Protein AF-A0A2D0A591-F1 (afdb_monomer)

Nearest PDB structures (foldseek):
  6zhi-assembly2_A  TM=2.199E-01  e=3.023E+00  Plasmodium falciparum 3D7
  1dkx-assembly1_A  TM=1.923E-01  e=2.853E+00  Escherichia coli
  3dpo-assembly2_A  TM=1.826E-01  e=2.401E+00  Escherichia coli K-12
  4r5g-assembly2_B-2  TM=1.720E-01  e=4.523E+00  Escherichia coli K-12

pLDDT: mean 72.64, std 22.07, range [31.55, 98.31]

Radius of gyration: 21.21 Å; Cα contacts (8 Å, |Δi|>4): 368; chains: 1; bounding box: 54×41×59 Å

Sequence (276 aa):
MKLSILTQEAISGAAKAIDRDGIPKDSVWSQYYVVVDGKEYPFKHLVYEAFKVLGVTDVKFESNDGYRNYMVGTMGYQMEYYLGGYNFFTRDELDYYASIARKPYRKDNPAHQVYPQRLNALIAKVNYWGRQVTSVAYTFRADRHWLTGNTANIKPYFWPRMYKGRDEDIFFNVEVNGDKRTLSYKMDEYRNNVEAVSLEEVRLEANKLLEESGTRLYLFEFKDGMPDRLIREDIKFFFPSNMLTEVLRVIKDTETGHLREKELKEIKFFAYLMSQ

Foldseek 3Di:
DLCPPFAPVLLVQLVVVCLQQAAPLVQLFAQKWWQDPNDTDRPVSSSCSSCVSVVHHPDDDDPDPVVVCCCCVVRPIDMDGDPRRAAADDLSLLQVLLVQAQPAADCPDPSNVSVCRSVSNVQVRQLSVQVVLADPQWDKDGFPDQADPPRNGGHQWGWIWIHHDDSQAKIWTQISGSNVSAGEIEIDHNDDDDDFDDPPVVVVVVVVVCVVLLDDDHYYDYDTDDDPPVCVVCVVSPPDPVVLVSVLVNVCSVPVPPDDPSNVVSSVVSVVVVVD

Structure (mmCIF, N/CA/C/O backbone):
data_AF-A0A2D0A591-F1
#
_entry.id   AF-A0A2D0A591-F1
#
loop_
_atom_site.group_PDB
_atom_site.id
_atom_site.type_symbol
_atom_site.label_atom_id
_atom_site.label_alt_id
_atom_site.label_comp_id
_atom_site.label_asym_id
_atom_site.label_entity_id
_atom_site.label_seq_id
_atom_site.pdbx_PDB_ins_code
_atom_site.Cartn_x
_atom_site.Cartn_y
_atom_site.Cartn_z
_atom_site.occupancy
_atom_site.B_iso_or_equiv
_atom_site.auth_seq_id
_atom_site.auth_comp_id
_atom_site.auth_asym_id
_atom_site.auth_atom_id
_atom_site.pdbx_PDB_model_num
ATOM 1 N N . MET A 1 1 ? -10.868 9.739 27.705 1.00 84.94 1 MET A N 1
ATOM 2 C CA . MET A 1 1 ? -9.975 9.771 26.518 1.00 84.94 1 MET A CA 1
ATOM 3 C C . MET A 1 1 ? -10.828 9.556 25.277 1.00 84.94 1 MET A C 1
ATOM 5 O O . MET A 1 1 ? -11.752 8.772 25.371 1.00 84.94 1 MET A O 1
ATOM 9 N N . LYS A 1 2 ? -10.570 10.212 24.135 1.00 90.50 2 LYS A N 1
ATOM 10 C CA . LYS A 1 2 ? -11.496 10.168 22.976 1.00 90.50 2 LYS A CA 1
ATOM 11 C C . LYS A 1 2 ? -11.763 8.763 22.416 1.00 90.50 2 LYS A C 1
ATOM 13 O O . LYS A 1 2 ? -12.860 8.514 21.943 1.00 90.50 2 LYS A O 1
ATOM 18 N N . LEU A 1 3 ? -10.798 7.847 22.514 1.00 93.25 3 LEU A N 1
ATOM 19 C CA . LEU A 1 3 ? -10.955 6.470 22.032 1.00 93.25 3 LEU A CA 1
ATOM 20 C C . LEU A 1 3 ? -11.783 5.574 22.959 1.00 93.25 3 LEU A C 1
ATOM 22 O O . LEU A 1 3 ? -12.099 4.463 22.563 1.00 93.25 3 LEU A O 1
ATOM 26 N N . SER A 1 4 ? -12.167 6.031 24.158 1.00 93.31 4 SER A N 1
ATOM 27 C CA . SER A 1 4 ? -12.822 5.164 25.149 1.00 93.31 4 SER A CA 1
ATOM 28 C C . SER A 1 4 ? -14.216 4.676 24.760 1.00 93.31 4 SER A C 1
ATOM 30 O O . SER A 1 4 ? -14.767 3.832 25.453 1.00 93.31 4 SER A O 1
ATOM 32 N N . ILE A 1 5 ? -14.805 5.246 23.707 1.00 94.62 5 ILE A N 1
ATOM 33 C CA . ILE A 1 5 ? -16.100 4.813 23.169 1.00 94.62 5 ILE A CA 1
ATOM 34 C C . ILE A 1 5 ? -15.959 3.739 22.084 1.00 94.62 5 ILE A C 1
ATOM 36 O O . ILE A 1 5 ? -16.965 3.190 21.650 1.00 94.62 5 ILE A O 1
ATOM 40 N N . LEU A 1 6 ? -14.737 3.475 21.605 1.00 96.00 6 LEU A N 1
ATOM 41 C CA . LEU A 1 6 ? -14.497 2.451 20.596 1.00 96.00 6 LEU A CA 1
ATOM 42 C C . LEU A 1 6 ? -14.642 1.064 21.217 1.00 96.00 6 LEU A C 1
ATOM 44 O O . LEU A 1 6 ? -14.172 0.819 22.325 1.00 96.00 6 LEU A O 1
ATOM 48 N N . THR A 1 7 ? -15.255 0.153 20.469 1.00 96.56 7 THR A N 1
ATOM 49 C CA . THR A 1 7 ? -15.368 -1.263 20.833 1.00 96.56 7 THR A CA 1
ATOM 50 C C . THR A 1 7 ? -14.562 -2.125 19.866 1.00 96.56 7 THR A C 1
ATOM 52 O O . THR A 1 7 ? -14.161 -1.662 18.791 1.00 96.56 7 THR A O 1
ATOM 55 N N . GLN A 1 8 ? -14.306 -3.384 20.228 1.00 96.50 8 GLN A N 1
ATOM 56 C CA . GLN A 1 8 ? -13.617 -4.319 19.332 1.00 96.50 8 GLN A CA 1
ATOM 57 C C . GLN A 1 8 ? -14.416 -4.547 18.040 1.00 96.50 8 GLN A C 1
ATOM 59 O O . GLN A 1 8 ? -13.841 -4.633 16.955 1.00 96.50 8 GLN A O 1
ATOM 64 N N . GLU A 1 9 ? -15.748 -4.550 18.129 1.00 97.56 9 GLU A N 1
ATOM 65 C CA . GLU A 1 9 ? -16.652 -4.667 16.983 1.00 97.56 9 GLU A CA 1
ATOM 66 C C . GLU A 1 9 ? -16.529 -3.464 16.043 1.00 97.56 9 GLU A C 1
ATOM 68 O O . GLU A 1 9 ? -16.514 -3.643 14.826 1.00 97.56 9 GLU A O 1
ATOM 73 N N . ALA A 1 10 ? -16.386 -2.248 16.583 1.00 97.94 10 ALA A N 1
ATOM 74 C CA . ALA A 1 10 ? -16.181 -1.047 15.776 1.00 97.94 10 ALA A CA 1
ATOM 75 C C . ALA A 1 10 ? -14.848 -1.097 15.011 1.00 97.94 10 ALA A C 1
ATOM 77 O O . ALA A 1 10 ? -14.802 -0.767 13.826 1.00 97.94 10 ALA A O 1
ATOM 78 N N . ILE A 1 11 ? -13.777 -1.561 15.664 1.00 98.31 11 ILE A N 1
ATOM 79 C CA . ILE A 1 11 ? -12.460 -1.742 15.038 1.00 98.31 11 ILE A CA 1
ATOM 80 C C . ILE A 1 11 ? -12.502 -2.832 13.956 1.00 98.31 11 ILE A C 1
ATOM 82 O O . ILE A 1 11 ? -12.009 -2.615 12.851 1.00 98.31 11 ILE A O 1
ATOM 86 N N . SER A 1 12 ? -13.134 -3.978 14.227 1.00 97.94 12 SER A N 1
ATOM 87 C CA . SER A 1 12 ? -13.306 -5.045 13.228 1.00 97.94 12 SER A CA 1
ATOM 88 C C . SER A 1 12 ? -14.166 -4.580 12.043 1.00 97.94 12 SER A C 1
ATOM 90 O O . SER A 1 12 ? -13.846 -4.851 10.884 1.00 97.94 12 SER A O 1
ATOM 92 N N . GLY A 1 13 ? -15.233 -3.817 12.304 1.00 98.19 13 GLY A N 1
ATOM 93 C CA . GLY A 1 13 ? -16.061 -3.199 11.266 1.00 98.19 13 GLY A CA 1
ATOM 94 C C . GLY A 1 13 ? -15.275 -2.220 10.391 1.00 98.19 13 GLY A C 1
ATOM 95 O O . GLY A 1 13 ? -15.416 -2.237 9.168 1.00 98.19 13 GLY A O 1
ATOM 96 N N . ALA A 1 14 ? -14.400 -1.420 11.001 1.00 98.12 14 ALA A N 1
ATOM 97 C CA . ALA A 1 14 ? -13.513 -0.500 10.299 1.00 98.12 14 ALA A CA 1
ATOM 98 C C . ALA A 1 14 ? -12.497 -1.227 9.412 1.00 98.12 14 ALA A C 1
ATOM 100 O O . ALA A 1 14 ? -12.326 -0.856 8.253 1.00 98.12 14 ALA A O 1
ATOM 101 N N . ALA A 1 15 ? -11.873 -2.295 9.919 1.00 97.81 15 ALA A N 1
ATOM 102 C CA . ALA A 1 15 ? -10.956 -3.128 9.142 1.00 97.81 15 ALA A CA 1
ATOM 103 C C . ALA A 1 15 ? -11.640 -3.686 7.880 1.00 97.81 15 ALA A C 1
ATOM 105 O O . ALA A 1 15 ? -11.129 -3.524 6.773 1.00 97.81 15 ALA A O 1
ATOM 106 N N . LYS A 1 16 ? -12.865 -4.216 8.017 1.00 97.19 16 LYS A N 1
ATOM 107 C CA . LYS A 1 16 ? -13.673 -4.701 6.881 1.00 97.19 16 LYS A CA 1
ATOM 108 C C . LYS A 1 16 ? -14.021 -3.598 5.878 1.00 97.19 16 LYS A C 1
ATOM 11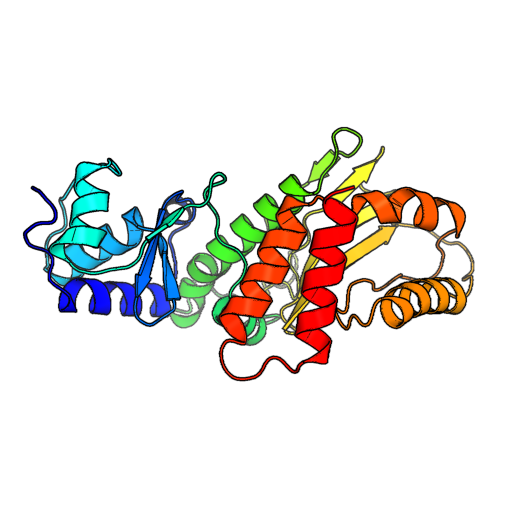0 O O . LYS A 1 16 ? -14.042 -3.852 4.674 1.00 97.19 16 LYS A O 1
ATOM 115 N N . ALA A 1 17 ? -14.311 -2.386 6.352 1.00 96.00 17 ALA A N 1
ATOM 116 C CA . ALA A 1 17 ? -14.565 -1.243 5.478 1.00 96.00 17 ALA A CA 1
ATOM 117 C C . ALA A 1 17 ? -13.307 -0.860 4.681 1.00 96.00 17 ALA A C 1
ATOM 119 O O . ALA A 1 17 ? -13.389 -0.700 3.467 1.00 96.00 17 ALA A O 1
ATOM 120 N N . ILE A 1 18 ? -12.139 -0.816 5.331 1.00 95.69 18 ILE A N 1
ATOM 121 C CA . ILE A 1 18 ? -10.852 -0.542 4.674 1.00 95.69 18 ILE A CA 1
ATOM 122 C C . ILE A 1 18 ? -10.501 -1.639 3.665 1.00 95.69 18 ILE A C 1
ATOM 124 O O . ILE A 1 18 ? -10.031 -1.342 2.569 1.00 95.69 18 ILE A O 1
ATOM 128 N N . ASP A 1 19 ? -10.756 -2.905 3.985 1.00 93.00 19 ASP A N 1
ATOM 129 C CA . ASP A 1 19 ? -10.531 -4.002 3.045 1.00 93.00 19 ASP A CA 1
ATOM 130 C C . ASP A 1 19 ? -11.388 -3.867 1.791 1.00 93.00 19 ASP A C 1
ATOM 132 O O . ASP A 1 19 ? -10.902 -4.114 0.686 1.00 93.00 19 ASP A O 1
ATOM 136 N N . ARG A 1 20 ? -12.646 -3.453 1.948 1.00 92.00 20 ARG A N 1
ATOM 137 C CA . ARG A 1 20 ? -13.568 -3.237 0.834 1.00 92.00 20 ARG A CA 1
ATOM 138 C C . ARG A 1 20 ? -13.179 -2.015 0.006 1.00 92.00 20 ARG A C 1
ATOM 140 O O . ARG A 1 20 ? -13.078 -2.132 -1.213 1.00 92.00 20 ARG A O 1
ATOM 147 N N . ASP A 1 21 ? -12.968 -0.876 0.659 1.00 92.62 21 ASP A N 1
ATOM 148 C CA . ASP A 1 21 ? -12.903 0.439 0.013 1.00 92.62 21 ASP A CA 1
ATOM 149 C C . ASP A 1 21 ? -11.459 0.872 -0.305 1.00 92.62 21 ASP A C 1
ATOM 151 O O . ASP A 1 21 ? -11.195 1.600 -1.259 1.00 92.62 21 ASP A O 1
ATOM 155 N N . GLY A 1 22 ? -10.480 0.352 0.429 1.00 92.00 22 GLY A N 1
ATOM 156 C CA . GLY A 1 22 ? -9.096 0.802 0.382 1.00 92.00 22 GLY A CA 1
ATOM 157 C C . GLY A 1 22 ? -8.835 2.007 1.277 1.00 92.00 22 GLY A C 1
ATOM 158 O O . GLY A 1 22 ? -9.665 2.415 2.083 1.00 92.00 22 GLY A O 1
ATOM 159 N N . ILE A 1 23 ? -7.636 2.574 1.136 1.00 93.06 23 ILE A N 1
ATOM 160 C CA . ILE A 1 23 ? -7.169 3.673 1.981 1.00 93.06 23 ILE A CA 1
ATOM 161 C C . ILE A 1 23 ? -7.112 4.957 1.135 1.00 93.06 23 ILE A C 1
ATOM 163 O O . ILE A 1 23 ? -6.445 4.989 0.093 1.00 93.06 23 ILE A O 1
ATOM 167 N N . PRO A 1 24 ? -7.781 6.045 1.551 1.00 91.12 24 PRO A N 1
ATOM 168 C CA . PRO A 1 24 ? -7.670 7.346 0.904 1.00 91.12 24 PRO A CA 1
ATOM 169 C C . PRO A 1 24 ? -6.219 7.833 0.838 1.00 91.12 24 PRO A C 1
ATOM 171 O O . PRO A 1 24 ? -5.434 7.612 1.756 1.00 91.12 24 PRO A O 1
ATOM 174 N N . LYS A 1 25 ? -5.853 8.534 -0.243 1.00 89.44 25 LYS A N 1
ATOM 175 C CA . LYS A 1 25 ? -4.465 8.956 -0.527 1.00 89.44 25 LYS A CA 1
ATOM 176 C C . LYS A 1 25 ? -3.796 9.714 0.630 1.00 89.44 25 LYS A C 1
ATOM 178 O O . LYS A 1 25 ? -2.600 9.564 0.849 1.00 89.44 25 LYS A O 1
ATOM 183 N N . ASP A 1 26 ? -4.555 10.542 1.332 1.00 89.88 26 ASP A N 1
ATOM 184 C CA . ASP A 1 26 ? -4.134 11.355 2.478 1.00 89.88 26 ASP A CA 1
ATOM 185 C C . ASP A 1 26 ? -3.998 10.557 3.787 1.00 89.88 26 ASP A C 1
ATOM 187 O O . ASP A 1 26 ? -3.397 11.040 4.742 1.00 89.88 26 ASP A O 1
ATOM 191 N N . SER A 1 27 ? -4.508 9.327 3.812 1.00 91.69 27 SER A N 1
ATOM 192 C CA . SER A 1 27 ? -4.493 8.414 4.961 1.00 91.69 27 SER A CA 1
ATOM 193 C C . SER A 1 27 ? -3.512 7.245 4.804 1.00 91.69 27 SER A C 1
ATOM 195 O O . SER A 1 27 ? -3.381 6.426 5.710 1.00 91.69 27 SER A O 1
ATOM 197 N N . VAL A 1 28 ? -2.822 7.157 3.661 1.00 90.81 28 VAL A N 1
ATOM 198 C CA . VAL A 1 28 ? -1.891 6.064 3.342 1.00 90.81 28 VAL A CA 1
ATOM 199 C C . VAL A 1 28 ? -0.623 6.099 4.207 1.00 90.81 28 VAL A C 1
ATOM 201 O O . VAL A 1 28 ? -0.091 5.048 4.547 1.00 90.81 28 VAL A O 1
ATOM 204 N N . TRP A 1 29 ? -0.124 7.284 4.568 1.00 94.25 29 TRP A N 1
ATOM 205 C CA . TRP A 1 29 ? 1.067 7.406 5.414 1.00 94.25 29 TRP A CA 1
ATOM 206 C C . TRP A 1 29 ? 0.705 7.278 6.899 1.00 94.25 29 TRP A C 1
ATOM 208 O O . TRP A 1 29 ? -0.134 8.028 7.404 1.00 94.25 29 TRP A O 1
ATOM 218 N N . SER A 1 30 ? 1.376 6.380 7.623 1.00 93.88 30 SER A N 1
ATOM 219 C CA . SER A 1 30 ? 1.246 6.253 9.079 1.00 93.88 30 SER A CA 1
ATOM 220 C C . SER A 1 30 ? 2.477 5.599 9.683 1.00 93.88 30 SER A C 1
ATOM 222 O O . SER A 1 30 ? 2.897 4.552 9.224 1.00 93.88 30 SER A O 1
ATOM 224 N N . GLN A 1 31 ? 3.036 6.150 10.759 1.00 93.50 31 GLN A N 1
ATOM 225 C CA . GLN A 1 31 ? 4.138 5.489 11.479 1.00 93.50 31 GLN A CA 1
ATOM 226 C C . GLN A 1 31 ? 3.689 4.322 12.349 1.00 93.50 31 GLN A C 1
ATOM 228 O O . GLN A 1 31 ? 4.515 3.516 12.751 1.00 93.50 31 GLN A O 1
ATOM 233 N N . TYR A 1 32 ? 2.397 4.242 12.649 1.00 95.56 32 TYR A N 1
ATOM 234 C CA . TYR A 1 32 ? 1.849 3.231 13.537 1.00 95.56 32 TYR A CA 1
ATOM 235 C C . TYR A 1 32 ? 0.741 2.469 12.828 1.00 95.56 32 TYR A C 1
ATOM 237 O O . TYR A 1 32 ? -0.159 3.082 12.240 1.00 95.56 32 TYR A O 1
ATOM 245 N N . TYR A 1 33 ? 0.799 1.148 12.907 1.00 94.31 33 TYR A N 1
ATOM 246 C CA . TYR A 1 33 ? -0.202 0.250 12.351 1.00 94.31 33 TYR A CA 1
ATOM 247 C C . TYR A 1 33 ? -0.778 -0.599 13.470 1.00 94.31 33 TYR A C 1
ATOM 249 O O . TYR A 1 33 ? -0.062 -0.978 14.388 1.00 94.31 33 TYR A O 1
ATOM 257 N N . VAL A 1 34 ? -2.078 -0.856 13.417 1.00 97.31 34 VAL A N 1
ATOM 258 C CA . VAL A 1 34 ? -2.763 -1.759 14.344 1.00 97.31 34 VAL A CA 1
ATOM 259 C C . VAL A 1 34 ? -2.960 -3.087 13.630 1.00 97.31 34 VAL A C 1
ATOM 261 O O . VAL A 1 34 ? -3.406 -3.093 12.480 1.00 97.31 34 VAL A O 1
ATOM 264 N N . VAL A 1 35 ? -2.641 -4.190 14.304 1.00 93.31 35 VAL A N 1
ATOM 265 C CA . VAL A 1 35 ? -2.870 -5.539 13.779 1.00 93.31 35 VAL A CA 1
ATOM 266 C C . VAL A 1 35 ? -4.279 -5.986 14.161 1.00 93.31 35 VAL A C 1
ATOM 268 O O . VAL A 1 35 ? -4.600 -6.102 15.344 1.00 93.31 35 VAL A O 1
ATOM 271 N N . VAL A 1 36 ? -5.123 -6.236 13.162 1.00 95.94 36 VAL A N 1
ATOM 272 C CA . VAL A 1 36 ? -6.482 -6.771 13.317 1.00 95.94 36 VAL A CA 1
ATOM 273 C C . VAL A 1 36 ? -6.578 -8.026 12.460 1.00 95.94 36 VAL A C 1
ATOM 275 O O . VAL A 1 36 ? -6.316 -7.968 11.261 1.00 95.94 36 VAL A O 1
ATOM 278 N N . ASP A 1 37 ? -6.899 -9.164 13.079 1.00 90.94 37 ASP A N 1
ATOM 279 C CA . ASP A 1 37 ? -6.997 -10.473 12.414 1.00 90.94 37 ASP A CA 1
ATOM 280 C C . ASP A 1 37 ? -5.750 -10.832 11.575 1.00 90.94 37 ASP A C 1
ATOM 282 O O . ASP A 1 37 ? -5.841 -11.364 10.471 1.00 90.94 37 ASP A O 1
ATOM 286 N N . GLY A 1 38 ? -4.561 -10.502 12.094 1.00 84.50 38 GLY A N 1
ATOM 287 C CA . GLY A 1 38 ? -3.275 -10.764 11.434 1.00 84.50 38 GLY A CA 1
ATOM 288 C C . GLY A 1 38 ? -2.906 -9.783 10.315 1.00 84.50 38 GLY A C 1
ATOM 289 O O . GLY A 1 38 ? -1.872 -9.963 9.676 1.00 84.50 38 GLY A O 1
ATOM 290 N N . LYS A 1 39 ? -3.709 -8.738 10.080 1.00 87.44 39 LYS A N 1
ATOM 291 C CA . LYS A 1 39 ? -3.463 -7.720 9.052 1.00 87.44 39 LYS A CA 1
ATOM 292 C C . LYS A 1 39 ? -3.226 -6.340 9.651 1.00 87.44 39 LYS A C 1
ATOM 294 O O . LYS A 1 39 ? -3.846 -5.957 10.638 1.00 87.44 39 LYS A O 1
ATOM 299 N N . GLU A 1 40 ? -2.328 -5.582 9.034 1.00 89.44 40 GLU A N 1
ATOM 300 C CA . GLU A 1 40 ? -1.910 -4.261 9.500 1.00 89.44 40 GLU A CA 1
ATOM 301 C C . GLU A 1 40 ? -2.716 -3.129 8.855 1.00 89.44 40 GLU A C 1
ATOM 303 O O . GLU A 1 40 ? -2.799 -3.026 7.629 1.00 89.44 40 GLU A O 1
ATOM 308 N N . TYR A 1 41 ? -3.225 -2.214 9.683 1.00 95.12 41 TYR A N 1
ATOM 309 C CA . TYR A 1 41 ? -4.000 -1.053 9.239 1.00 95.12 41 TYR A CA 1
ATOM 310 C C . TYR A 1 41 ? -3.419 0.252 9.793 1.00 95.12 41 TYR A C 1
ATOM 312 O O . TYR A 1 41 ? -3.081 0.298 10.979 1.00 95.12 41 TYR A O 1
ATOM 320 N N . PRO A 1 42 ? -3.343 1.343 9.001 1.00 95.50 42 PRO A N 1
ATOM 321 C CA . PRO A 1 42 ? -2.859 2.630 9.492 1.00 95.50 42 PRO A CA 1
ATOM 322 C C . PRO A 1 42 ? -3.676 3.099 10.700 1.00 95.50 42 PRO A C 1
ATOM 324 O O . PRO A 1 42 ? -4.880 3.329 10.583 1.00 95.50 42 PRO A O 1
ATOM 327 N N . PHE A 1 43 ? -3.025 3.282 11.853 1.00 96.56 43 PHE A N 1
ATOM 328 C CA . PHE A 1 43 ? -3.691 3.542 13.133 1.00 96.56 43 PHE A CA 1
ATOM 329 C C . PHE A 1 43 ? -4.713 4.681 13.058 1.00 96.56 43 PHE A C 1
ATOM 331 O O . PHE A 1 43 ? -5.867 4.513 13.450 1.00 96.56 43 PHE A O 1
ATOM 338 N N . LYS A 1 44 ? -4.307 5.840 12.518 1.00 95.62 44 LYS A N 1
ATOM 339 C CA . LYS A 1 44 ? -5.205 6.996 12.414 1.00 95.62 44 LYS A CA 1
ATOM 340 C C . LYS A 1 44 ? -6.438 6.684 11.577 1.00 95.62 44 LYS A C 1
ATOM 342 O O . LYS A 1 44 ? -7.549 6.976 12.004 1.00 95.62 44 LYS A O 1
ATOM 347 N N . HIS A 1 45 ? -6.229 6.101 10.402 1.00 96.00 45 HIS A N 1
ATOM 348 C CA . HIS A 1 45 ? -7.306 5.814 9.468 1.00 96.00 45 HIS A CA 1
ATOM 349 C C . HIS A 1 45 ? -8.278 4.773 10.031 1.00 96.00 45 HIS A C 1
ATOM 351 O O . HIS A 1 45 ? -9.479 5.020 10.037 1.00 96.00 45 HIS A O 1
ATOM 357 N N . LEU A 1 46 ? -7.759 3.682 10.606 1.00 97.44 46 LEU A N 1
ATOM 358 C CA . LEU A 1 46 ? -8.563 2.645 11.255 1.00 97.44 46 LEU A CA 1
ATOM 359 C C . LEU A 1 46 ? -9.473 3.227 12.340 1.00 97.44 46 LEU A C 1
ATOM 361 O O . LEU A 1 46 ? -10.661 2.925 12.384 1.00 97.44 46 LEU A O 1
ATOM 365 N N . VAL A 1 47 ? -8.932 4.096 13.192 1.00 96.88 47 VAL A N 1
ATOM 366 C CA . VAL A 1 47 ? -9.709 4.746 14.251 1.00 96.88 47 VAL A CA 1
ATOM 367 C C . VAL A 1 47 ? -10.792 5.667 13.684 1.00 96.88 47 VAL A C 1
ATOM 369 O O . VAL A 1 47 ? -11.914 5.654 14.185 1.00 96.88 47 VAL A O 1
ATOM 372 N N . TYR A 1 48 ? -10.491 6.458 12.647 1.00 96.06 48 TYR A N 1
ATOM 373 C CA . TYR A 1 48 ? -11.500 7.303 11.998 1.00 96.06 48 TYR A CA 1
ATOM 374 C C . TYR A 1 48 ? -12.637 6.472 11.399 1.00 96.06 48 TYR A C 1
ATOM 376 O O . TYR A 1 48 ? -13.803 6.814 11.587 1.00 96.06 48 TYR A O 1
ATOM 384 N N . GLU A 1 49 ? -12.318 5.369 10.723 1.00 96.81 49 GLU A N 1
ATOM 385 C CA . GLU A 1 49 ? -13.329 4.448 10.199 1.00 96.81 49 GLU A CA 1
ATOM 386 C C . GLU A 1 49 ? -14.129 3.781 11.330 1.00 96.81 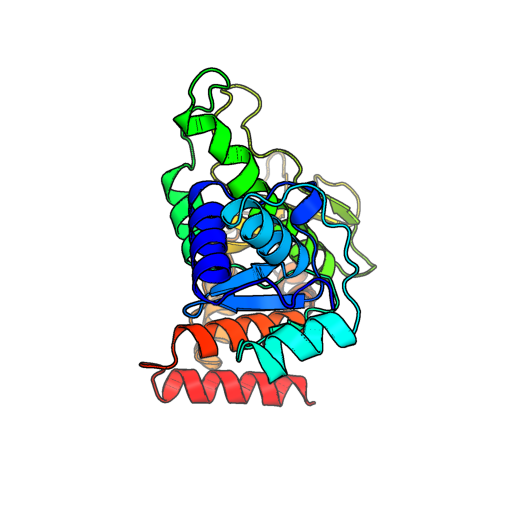49 GLU A C 1
ATOM 388 O O . GLU A 1 49 ? -15.347 3.660 11.230 1.00 96.81 49 GLU A O 1
ATOM 393 N N . ALA A 1 50 ? -13.500 3.451 12.462 1.00 97.69 50 ALA A N 1
ATOM 394 C CA . ALA A 1 50 ? -14.199 2.882 13.617 1.00 97.69 50 ALA A CA 1
ATOM 395 C C . ALA A 1 50 ? -15.187 3.869 14.254 1.00 97.69 50 ALA A C 1
ATOM 397 O O . ALA A 1 50 ? -16.293 3.483 14.630 1.00 97.69 50 ALA A O 1
ATOM 398 N N . PHE A 1 51 ? -14.846 5.159 14.319 1.00 97.12 51 PHE A N 1
ATOM 399 C CA . PHE A 1 51 ? -15.804 6.184 14.736 1.00 97.12 51 PHE A CA 1
ATOM 400 C C . PHE A 1 51 ? -16.992 6.289 13.775 1.00 97.12 51 PHE A C 1
ATOM 402 O O . PHE A 1 51 ? -18.131 6.372 14.236 1.00 97.12 51 PHE A O 1
ATOM 409 N N . LYS A 1 52 ? -16.760 6.201 12.457 1.00 95.75 52 LYS A N 1
ATOM 410 C CA . LYS A 1 52 ? -17.847 6.184 11.465 1.00 95.75 52 LYS A CA 1
ATOM 411 C C . LYS A 1 52 ? -18.767 4.977 11.633 1.00 95.75 52 LYS A C 1
ATOM 413 O O . LYS A 1 52 ? -19.976 5.138 11.500 1.00 95.75 52 LYS A O 1
ATOM 418 N N . VAL A 1 53 ? -18.227 3.802 11.969 1.00 96.38 53 VAL A N 1
ATOM 419 C CA . VAL A 1 53 ? -19.031 2.602 12.281 1.00 96.38 53 VAL A CA 1
ATOM 420 C C . VAL A 1 53 ? -19.983 2.859 13.456 1.00 96.38 53 VAL A C 1
ATOM 422 O O . VAL A 1 53 ? -21.118 2.395 13.434 1.00 96.38 53 VAL A O 1
ATOM 425 N N . LEU A 1 54 ? -19.560 3.654 14.442 1.00 96.19 54 LEU A N 1
ATOM 426 C CA . LEU A 1 54 ? -20.393 4.076 15.574 1.00 96.19 54 LEU A CA 1
ATOM 427 C C . LEU A 1 54 ? -21.302 5.283 15.268 1.00 96.19 54 LEU A C 1
ATOM 429 O O . LEU A 1 54 ? -21.980 5.778 16.165 1.00 96.19 54 LEU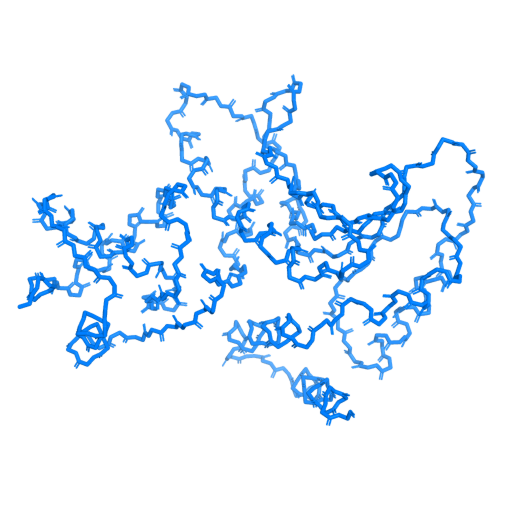 A O 1
ATOM 433 N N . GLY A 1 55 ? -21.309 5.790 14.031 1.00 95.19 55 GLY A N 1
ATOM 434 C CA . GLY A 1 55 ? -22.073 6.980 13.644 1.00 95.19 55 GLY A CA 1
ATOM 435 C C . GLY A 1 55 ? -21.490 8.300 14.159 1.00 95.19 55 GLY A C 1
ATOM 436 O O . GLY A 1 55 ? -22.185 9.313 14.174 1.00 95.19 55 GLY A O 1
ATOM 437 N N . VAL A 1 56 ? -20.223 8.314 14.580 1.00 93.25 56 VAL A N 1
ATOM 438 C CA . VAL A 1 56 ? -19.542 9.501 15.106 1.00 93.25 56 VAL A CA 1
ATOM 439 C C . VAL A 1 56 ? -18.603 10.068 14.038 1.00 93.25 56 VAL A C 1
ATOM 441 O O . VAL A 1 56 ? -17.628 9.428 13.655 1.00 93.25 56 VAL A O 1
ATOM 444 N N . THR A 1 57 ? -18.867 11.280 13.546 1.00 85.38 57 THR A N 1
ATOM 445 C CA . THR A 1 57 ? -18.128 11.855 12.401 1.00 85.38 57 THR A CA 1
ATOM 446 C C . THR A 1 57 ? -17.143 12.967 12.767 1.00 85.38 57 THR A C 1
ATOM 448 O O . THR A 1 57 ? -16.173 13.174 12.045 1.00 85.38 57 THR A O 1
ATOM 451 N N . ASP A 1 58 ? -17.323 13.634 13.911 1.00 83.88 58 ASP A N 1
ATOM 452 C CA . ASP A 1 58 ? -16.567 14.845 14.280 1.00 83.88 58 ASP A CA 1
ATOM 453 C C . ASP A 1 58 ? -15.534 14.613 15.393 1.00 83.88 58 ASP A C 1
ATOM 455 O O . ASP A 1 58 ? -15.363 15.419 16.313 1.00 83.88 58 ASP A O 1
ATOM 459 N N . VAL A 1 59 ? -14.798 13.502 15.325 1.00 85.25 59 VAL A N 1
ATOM 460 C CA . VAL A 1 59 ? -13.754 13.203 16.316 1.00 85.25 59 VAL A CA 1
ATOM 461 C C . VAL A 1 59 ? -12.392 13.618 15.798 1.00 85.25 59 VAL A C 1
ATOM 463 O O . VAL A 1 59 ? -11.768 12.917 15.018 1.00 85.25 59 VAL A O 1
ATOM 466 N N . LYS A 1 60 ? -11.864 14.731 16.305 1.00 85.38 60 LYS A N 1
ATOM 467 C CA . LYS A 1 60 ? -10.452 15.086 16.101 1.00 85.38 60 LYS A CA 1
ATOM 468 C C . LYS A 1 60 ? -9.599 14.427 17.175 1.00 85.38 60 LYS A C 1
ATOM 470 O O . LYS A 1 60 ? -9.775 14.743 18.353 1.00 85.38 60 LYS A O 1
ATOM 475 N N . PHE A 1 61 ? -8.654 13.571 16.803 1.00 89.62 61 PHE A N 1
ATOM 476 C CA . PHE A 1 61 ? -7.665 13.031 17.738 1.00 89.62 61 PHE A CA 1
ATOM 477 C C . PHE A 1 61 ? -6.254 13.048 17.139 1.00 89.62 61 PHE A C 1
ATOM 479 O O . PHE A 1 61 ? -6.063 13.175 15.929 1.00 89.62 61 PHE A O 1
ATOM 486 N N . GLU A 1 62 ? -5.257 12.948 18.012 1.00 87.00 62 GLU A N 1
ATOM 487 C CA . GLU A 1 62 ? -3.843 12.950 17.648 1.00 87.00 62 GLU A CA 1
ATOM 488 C C . GLU A 1 62 ? -3.258 11.547 17.800 1.00 87.00 62 GLU A C 1
ATOM 490 O O . GLU A 1 62 ? -3.713 10.767 18.624 1.00 87.00 62 GLU A O 1
ATOM 495 N N . SER A 1 63 ? -2.210 11.216 17.049 1.00 87.94 63 SER A N 1
ATOM 496 C CA . SER A 1 63 ? -1.474 9.967 17.287 1.00 87.94 63 SER A CA 1
ATOM 497 C C . SER A 1 63 ? -0.373 10.219 18.315 1.00 87.94 63 SER A C 1
ATOM 499 O O . SER A 1 63 ? 0.793 10.364 17.948 1.00 87.94 63 SER A O 1
ATOM 501 N N . ASN A 1 64 ? -0.745 10.299 19.593 1.00 93.19 64 ASN A N 1
ATOM 502 C CA . ASN A 1 64 ? 0.185 10.412 20.722 1.00 93.19 64 ASN A CA 1
ATOM 503 C C . ASN A 1 64 ? 0.249 9.105 21.535 1.00 93.19 64 ASN A C 1
ATOM 505 O O . ASN A 1 64 ? -0.535 8.184 21.294 1.00 93.19 64 ASN A O 1
ATOM 509 N N . ASP A 1 65 ? 1.192 9.023 22.478 1.00 94.50 65 ASP A N 1
ATOM 510 C CA . ASP A 1 65 ? 1.418 7.813 23.282 1.00 94.50 65 ASP A CA 1
ATOM 511 C C . ASP A 1 65 ? 0.173 7.379 24.050 1.00 94.50 65 ASP A C 1
ATOM 513 O O . ASP A 1 65 ? -0.133 6.194 24.084 1.00 94.50 65 ASP A O 1
ATOM 517 N N . GLY A 1 66 ? -0.601 8.320 24.598 1.00 95.00 66 GLY A N 1
ATOM 518 C CA . GLY A 1 66 ? -1.818 7.998 25.345 1.00 95.00 66 GLY A CA 1
ATOM 519 C C . GLY A 1 66 ? -2.829 7.213 24.507 1.00 95.00 66 GLY A C 1
ATOM 520 O O . GLY A 1 66 ? -3.358 6.199 24.955 1.00 95.00 66 GLY A O 1
ATOM 521 N N . TYR A 1 67 ? -3.049 7.636 23.262 1.00 95.62 67 TYR A N 1
ATOM 522 C CA . TYR A 1 67 ? -3.967 6.950 22.355 1.00 95.62 67 TYR A CA 1
ATOM 523 C C . TYR A 1 67 ? -3.441 5.596 21.868 1.00 95.62 67 TYR A C 1
ATOM 525 O O . TYR A 1 67 ? -4.222 4.656 21.737 1.00 95.62 67 TYR A O 1
ATOM 533 N N . ARG A 1 68 ? -2.130 5.468 21.640 1.00 95.50 68 ARG A N 1
ATOM 534 C CA . ARG A 1 68 ? -1.512 4.180 21.280 1.00 95.50 68 ARG A CA 1
ATOM 535 C C . ARG A 1 68 ? -1.553 3.189 22.440 1.00 95.50 68 ARG A C 1
ATOM 537 O O . ARG A 1 68 ? -1.966 2.049 22.263 1.00 95.50 68 ARG A O 1
ATOM 544 N N . ASN A 1 69 ? -1.219 3.650 23.642 1.00 95.44 69 ASN A N 1
ATOM 545 C CA . ASN A 1 69 ? -1.259 2.841 24.857 1.00 95.44 69 ASN A CA 1
ATOM 546 C C . ASN A 1 69 ? -2.677 2.362 25.170 1.00 95.44 69 ASN A C 1
ATOM 548 O O . ASN A 1 69 ? -2.839 1.272 25.704 1.00 95.44 69 ASN A O 1
ATOM 552 N N . TYR A 1 70 ? -3.705 3.130 24.803 1.00 95.62 70 TYR A N 1
ATOM 553 C CA . T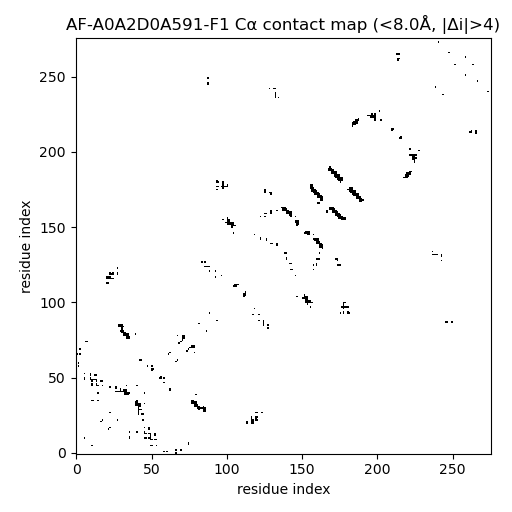YR A 1 70 ? -5.086 2.665 24.901 1.00 95.62 70 TYR A CA 1
ATOM 554 C C . TYR A 1 70 ? -5.377 1.480 23.975 1.00 95.62 70 TYR A C 1
ATOM 556 O O . TYR A 1 70 ? -5.952 0.487 24.417 1.00 95.62 70 TYR A O 1
ATOM 564 N N . MET A 1 71 ? -4.953 1.556 22.708 1.00 96.44 71 MET A N 1
ATOM 565 C CA . MET A 1 71 ? -5.137 0.456 21.753 1.00 96.44 71 MET A CA 1
ATOM 566 C C . MET A 1 71 ? -4.438 -0.822 22.218 1.00 96.44 71 MET A C 1
ATOM 568 O O . MET A 1 71 ? -5.013 -1.903 22.124 1.00 96.44 71 MET A O 1
ATOM 572 N N . VAL A 1 72 ? -3.224 -0.695 22.755 1.00 96.38 72 VAL A N 1
ATOM 573 C CA . VAL A 1 72 ? -2.449 -1.851 23.217 1.00 96.38 72 VAL A CA 1
ATOM 574 C C . VAL A 1 72 ? -2.948 -2.354 24.569 1.00 96.38 72 VAL A C 1
ATOM 576 O O . VAL A 1 72 ? -3.352 -3.504 24.700 1.00 96.38 72 VAL A O 1
ATOM 579 N N . GLY A 1 73 ? -2.948 -1.494 25.585 1.00 95.38 73 GLY A N 1
ATOM 580 C CA . GLY A 1 73 ? -3.185 -1.892 26.971 1.00 95.38 73 GLY A CA 1
ATOM 581 C C . GLY A 1 73 ? -4.653 -2.080 27.342 1.00 95.38 73 GLY A C 1
ATOM 582 O O . GLY A 1 73 ? -4.950 -2.900 28.204 1.00 95.38 73 GLY A O 1
ATOM 583 N N . THR A 1 74 ? -5.577 -1.331 26.731 1.00 95.19 74 THR A N 1
ATOM 584 C CA . THR A 1 74 ? -7.012 -1.440 27.052 1.00 95.19 74 THR A CA 1
ATOM 585 C C . THR A 1 74 ? -7.770 -2.266 26.027 1.00 95.19 74 THR A C 1
ATOM 587 O O . THR A 1 74 ? -8.568 -3.116 26.407 1.00 95.19 74 THR A O 1
ATOM 590 N N . MET A 1 75 ? -7.530 -2.031 24.737 1.00 96.19 75 MET A N 1
ATOM 591 C CA . MET A 1 75 ? -8.245 -2.744 23.674 1.00 96.19 75 MET A CA 1
ATOM 592 C C . MET A 1 75 ? -7.610 -4.102 23.335 1.00 96.19 75 MET A C 1
ATOM 594 O O . MET A 1 75 ? -8.275 -4.938 22.725 1.00 96.19 75 MET A O 1
ATOM 598 N N . GLY A 1 76 ? -6.357 -4.333 23.750 1.00 96.69 76 GLY A N 1
ATOM 599 C CA . GLY A 1 76 ? -5.651 -5.604 23.574 1.00 96.69 76 GLY A CA 1
ATOM 600 C C . GLY A 1 76 ? -5.083 -5.834 22.172 1.00 96.69 76 GLY A C 1
ATOM 601 O O . GLY A 1 76 ? -4.746 -6.968 21.840 1.00 96.69 76 GLY A O 1
ATOM 602 N N . TYR A 1 77 ? -4.985 -4.798 21.335 1.00 97.31 77 TYR A N 1
ATOM 603 C CA . TYR A 1 77 ? -4.434 -4.930 19.986 1.00 97.31 77 TYR A CA 1
ATOM 604 C C . TYR A 1 77 ? -2.908 -4.847 19.974 1.00 97.31 77 TYR A C 1
ATOM 606 O O . TYR A 1 77 ? -2.294 -4.127 20.759 1.00 97.31 77 TYR A O 1
ATOM 614 N N . GLN A 1 78 ? -2.289 -5.525 19.012 1.00 95.25 78 GLN A N 1
ATOM 615 C CA . GLN A 1 78 ? -0.877 -5.319 18.700 1.00 95.25 78 GLN A CA 1
ATOM 616 C C . GLN A 1 78 ? -0.703 -4.076 17.822 1.00 95.25 78 GLN A C 1
ATOM 618 O O . GLN A 1 78 ? -1.584 -3.725 17.028 1.00 95.25 78 GLN A O 1
ATOM 623 N N . MET A 1 79 ? 0.440 -3.407 17.972 1.00 94.19 79 MET A N 1
ATOM 624 C CA . MET A 1 79 ? 0.798 -2.253 17.158 1.00 94.19 79 MET A CA 1
ATOM 625 C C . MET A 1 79 ? 2.232 -2.346 16.661 1.00 94.19 79 MET A C 1
ATOM 627 O O . MET A 1 79 ? 3.147 -2.563 17.450 1.00 94.19 79 MET A O 1
ATOM 631 N N . GLU A 1 80 ? 2.407 -2.076 15.372 1.00 87.56 80 GLU A N 1
ATOM 632 C CA . GLU A 1 80 ? 3.699 -2.072 14.695 1.00 87.56 80 GLU A CA 1
ATOM 633 C C . GLU A 1 80 ? 4.136 -0.644 14.371 1.00 87.56 80 GLU A C 1
ATOM 635 O O . GLU A 1 80 ? 3.315 0.218 14.025 1.00 87.56 80 GLU A O 1
ATOM 640 N N . TYR A 1 81 ? 5.440 -0.388 14.495 1.00 87.88 81 TYR A N 1
ATOM 641 C CA . TYR A 1 81 ? 6.043 0.915 14.230 1.00 87.88 81 TYR A CA 1
ATOM 642 C C . TYR A 1 81 ? 6.949 0.875 13.003 1.00 87.88 81 TYR A C 1
ATOM 644 O O . TYR A 1 81 ? 7.892 0.093 12.932 1.00 87.88 81 TYR A O 1
ATOM 652 N N . TYR A 1 82 ? 6.717 1.810 12.085 1.00 83.44 82 TYR A N 1
ATOM 653 C CA . TYR A 1 82 ? 7.502 1.974 10.869 1.00 83.44 82 TYR A CA 1
ATOM 654 C C . TYR A 1 82 ? 8.038 3.398 10.792 1.00 83.44 82 TYR A C 1
ATOM 656 O O . TYR A 1 82 ? 7.281 4.346 10.567 1.00 83.44 82 TYR A O 1
ATOM 664 N N . LEU A 1 83 ? 9.359 3.554 10.921 1.00 82.19 83 LEU A N 1
ATOM 665 C CA . LEU A 1 83 ? 10.025 4.862 10.946 1.00 82.19 83 LEU A CA 1
ATOM 666 C C . LEU A 1 83 ? 9.629 5.751 9.755 1.00 82.19 83 LEU A C 1
ATOM 668 O O . LEU A 1 83 ? 9.299 6.924 9.938 1.00 82.19 83 LEU A O 1
ATOM 672 N N . GLY A 1 84 ? 9.605 5.183 8.544 1.00 81.75 84 GLY A N 1
ATOM 673 C CA . GLY A 1 84 ? 9.238 5.904 7.320 1.00 81.75 84 GLY A CA 1
ATOM 674 C C . GLY A 1 84 ? 7.741 6.014 7.038 1.00 81.75 84 GLY A C 1
ATOM 675 O O . GLY A 1 84 ? 7.356 6.677 6.075 1.00 81.75 84 GLY A O 1
ATOM 676 N N . GLY A 1 85 ? 6.902 5.406 7.875 1.00 87.69 85 GLY A N 1
ATOM 677 C CA . GLY A 1 85 ? 5.449 5.493 7.784 1.00 87.69 85 GLY A CA 1
ATOM 678 C C . GLY A 1 85 ? 4.775 4.537 6.797 1.00 87.69 85 GLY A C 1
ATOM 679 O O . GLY A 1 85 ? 3.603 4.727 6.469 1.00 87.69 85 GLY A O 1
ATOM 680 N N . TYR A 1 86 ? 5.496 3.522 6.322 1.00 85.00 86 TYR A N 1
ATOM 681 C CA . TYR A 1 86 ? 4.984 2.508 5.405 1.00 85.00 86 TYR A CA 1
ATOM 682 C C . TYR A 1 86 ? 5.399 1.126 5.885 1.00 85.00 86 TYR A C 1
ATOM 684 O O . TYR A 1 86 ? 6.590 0.881 6.079 1.00 85.00 86 TYR A O 1
ATOM 692 N N . ASN A 1 87 ? 4.428 0.228 6.029 1.00 79.19 87 ASN A N 1
ATOM 693 C CA . ASN A 1 87 ? 4.719 -1.192 6.135 1.00 79.19 87 ASN A CA 1
ATOM 694 C C . ASN A 1 87 ? 5.157 -1.766 4.778 1.00 79.19 87 ASN A C 1
ATOM 696 O O . ASN A 1 87 ? 5.081 -1.107 3.728 1.00 79.19 87 ASN A O 1
ATOM 700 N N . PHE A 1 88 ? 5.647 -3.004 4.793 1.00 77.75 88 PHE A N 1
ATOM 701 C CA . PHE A 1 88 ? 5.991 -3.700 3.560 1.00 77.75 88 PHE A CA 1
ATOM 702 C C . PHE A 1 88 ? 4.729 -4.105 2.778 1.00 77.75 88 PHE A C 1
ATOM 704 O O . PHE A 1 88 ? 3.591 -3.905 3.212 1.00 77.75 88 PHE A O 1
ATOM 711 N N . PHE A 1 89 ? 4.921 -4.616 1.567 1.00 75.62 89 PHE A N 1
ATOM 712 C CA . PHE A 1 89 ? 3.828 -5.124 0.746 1.00 75.62 89 PHE A CA 1
ATOM 713 C C . PHE A 1 89 ? 3.197 -6.364 1.380 1.00 75.62 89 PHE A C 1
ATOM 715 O O . PHE A 1 89 ? 3.898 -7.233 1.893 1.00 75.62 89 PHE A O 1
ATOM 722 N N . THR A 1 90 ? 1.877 -6.464 1.289 1.00 73.25 90 THR A N 1
ATOM 723 C CA . THR A 1 90 ? 1.114 -7.636 1.725 1.00 73.25 90 THR A CA 1
ATOM 724 C C . THR A 1 90 ? 0.673 -8.470 0.527 1.00 73.25 90 THR A C 1
ATOM 726 O O . THR A 1 90 ? 0.521 -7.967 -0.589 1.00 73.25 90 THR A O 1
ATOM 729 N N . ARG A 1 91 ? 0.411 -9.758 0.763 1.00 71.31 91 ARG A N 1
ATOM 730 C CA . ARG A 1 91 ? -0.110 -10.659 -0.269 1.00 71.31 91 ARG A CA 1
ATOM 731 C C . ARG A 1 91 ? -1.452 -10.182 -0.831 1.00 71.31 91 ARG A C 1
ATOM 733 O O . ARG A 1 91 ? -1.615 -10.170 -2.045 1.00 71.31 91 ARG A O 1
ATOM 740 N N . ASP A 1 92 ? -2.356 -9.714 0.026 1.00 75.31 92 ASP A N 1
ATOM 741 C CA . ASP A 1 92 ? -3.665 -9.187 -0.381 1.00 75.31 92 ASP A CA 1
ATOM 742 C C . ASP A 1 92 ? -3.551 -8.008 -1.352 1.00 75.31 92 ASP A C 1
ATOM 744 O O . ASP A 1 92 ? -4.319 -7.911 -2.308 1.00 75.31 92 ASP A O 1
ATOM 748 N N . GLU A 1 93 ? -2.596 -7.103 -1.119 1.00 77.44 93 GLU A N 1
ATOM 749 C CA . GLU A 1 93 ? -2.356 -5.962 -2.007 1.00 77.44 93 GLU A CA 1
ATOM 750 C C . GLU A 1 93 ? -1.889 -6.426 -3.390 1.00 77.44 93 GLU A C 1
ATOM 752 O O . GLU A 1 93 ? -2.356 -5.904 -4.406 1.00 77.44 93 GLU A O 1
ATOM 757 N N . LEU A 1 94 ? -1.002 -7.426 -3.437 1.00 78.00 94 LEU A N 1
ATOM 758 C CA . LEU A 1 94 ? -0.499 -8.003 -4.684 1.00 78.00 94 LEU A CA 1
ATOM 759 C C . LEU A 1 94 ? -1.584 -8.790 -5.426 1.00 78.00 94 LEU A C 1
ATOM 761 O O . LEU A 1 94 ? -1.764 -8.593 -6.627 1.00 78.00 94 LEU A O 1
ATOM 765 N N . ASP A 1 95 ? -2.337 -9.635 -4.721 1.00 77.12 95 ASP A N 1
ATOM 766 C CA . ASP A 1 95 ? -3.435 -10.419 -5.291 1.00 77.12 95 ASP A CA 1
ATOM 767 C C . ASP A 1 95 ? -4.553 -9.503 -5.811 1.00 77.12 95 ASP A C 1
ATOM 769 O O . ASP A 1 95 ? -5.074 -9.709 -6.913 1.00 77.12 95 ASP A O 1
ATOM 773 N N . TYR A 1 96 ? -4.881 -8.435 -5.077 1.00 87.06 96 TYR A N 1
ATOM 774 C CA . TYR A 1 96 ? -5.824 -7.432 -5.554 1.00 87.06 96 TYR A CA 1
ATOM 775 C C . TYR A 1 96 ? -5.306 -6.723 -6.805 1.00 87.06 96 TYR A C 1
ATOM 777 O O . TYR A 1 96 ? -6.039 -6.631 -7.793 1.00 87.06 96 TYR A O 1
ATOM 785 N N . TYR A 1 97 ? -4.058 -6.249 -6.796 1.00 87.94 97 TYR A N 1
ATOM 786 C CA . TYR A 1 97 ? -3.484 -5.570 -7.952 1.00 87.94 97 TYR A CA 1
ATOM 787 C C . TYR A 1 97 ? -3.487 -6.467 -9.193 1.00 87.94 97 TYR A C 1
ATOM 789 O O . TYR A 1 97 ? -3.945 -6.048 -10.257 1.00 87.94 97 TYR A O 1
ATOM 797 N N . ALA A 1 98 ? -3.087 -7.726 -9.033 1.00 82.81 98 ALA A N 1
ATOM 798 C CA . ALA A 1 98 ? -3.137 -8.737 -10.079 1.00 82.81 98 ALA A CA 1
ATOM 799 C C . ALA A 1 98 ? -4.545 -8.952 -10.634 1.00 82.81 98 ALA A C 1
ATOM 801 O O . ALA A 1 98 ? -4.733 -9.084 -11.842 1.00 82.81 98 ALA A O 1
ATOM 802 N N . SER A 1 99 ? -5.558 -8.922 -9.766 1.00 91.06 99 SER A N 1
ATOM 803 C CA . SER A 1 99 ? -6.951 -9.081 -10.180 1.00 91.06 99 SER A CA 1
ATOM 804 C C . SER A 1 99 ? -7.473 -7.930 -11.050 1.00 91.06 99 SER A C 1
ATOM 806 O O . SER A 1 99 ? -8.480 -8.113 -11.743 1.00 91.06 99 SER A O 1
ATOM 808 N N . ILE A 1 100 ? -6.830 -6.755 -11.027 1.00 93.56 100 ILE A N 1
ATOM 809 C CA . ILE A 1 100 ? -7.261 -5.565 -11.779 1.00 93.56 100 ILE A CA 1
ATOM 810 C C . ILE A 1 100 ? -6.261 -5.082 -12.833 1.00 93.56 100 ILE A C 1
ATOM 812 O O . ILE A 1 100 ? -6.601 -4.202 -13.625 1.00 93.56 100 ILE A O 1
ATOM 816 N N . ALA A 1 101 ? -5.056 -5.648 -12.883 1.00 91.75 101 ALA A N 1
ATOM 817 C CA . ALA A 1 101 ? -4.054 -5.330 -13.893 1.00 91.75 101 ALA A CA 1
ATOM 818 C C . ALA A 1 101 ? -4.639 -5.456 -15.312 1.00 91.75 101 ALA A C 1
ATOM 820 O O . ALA A 1 101 ? -5.437 -6.348 -15.601 1.00 91.75 101 ALA A O 1
ATOM 821 N N . ARG A 1 102 ? -4.281 -4.516 -16.199 1.00 92.12 102 ARG A N 1
ATOM 822 C CA . ARG A 1 102 ? -4.754 -4.405 -17.596 1.00 92.12 102 ARG A CA 1
ATOM 823 C C . ARG A 1 102 ? -6.253 -4.178 -17.792 1.00 92.12 102 ARG A C 1
ATOM 825 O O . ARG A 1 102 ? -6.664 -3.932 -18.927 1.00 92.12 102 ARG A O 1
ATOM 832 N N . LYS A 1 103 ? -7.071 -4.206 -16.737 1.00 94.00 103 LYS A N 1
ATOM 833 C CA . LYS A 1 103 ? -8.501 -3.913 -16.857 1.00 94.00 103 LYS A CA 1
ATOM 834 C C . LYS A 1 103 ? -8.723 -2.439 -17.205 1.00 94.00 103 LYS A C 1
ATOM 836 O O . LYS A 1 103 ? -7.935 -1.583 -16.791 1.00 94.00 103 LYS A O 1
ATOM 841 N N . PRO A 1 104 ? -9.782 -2.111 -17.960 1.00 93.44 104 PRO A N 1
ATOM 842 C CA . PRO A 1 104 ? -10.139 -0.725 -18.217 1.00 93.44 104 PRO A CA 1
ATOM 843 C C . PRO A 1 104 ? -10.602 -0.047 -16.926 1.00 93.44 104 PRO A C 1
ATOM 845 O O . PRO A 1 104 ? -11.395 -0.609 -16.176 1.00 93.44 104 PRO A O 1
ATOM 848 N N . TYR A 1 105 ? -10.167 1.189 -16.694 1.00 93.81 105 TYR A N 1
ATOM 849 C CA . TYR A 1 105 ? -10.745 2.049 -15.667 1.00 93.81 105 TYR A CA 1
ATOM 850 C C . TYR A 1 105 ? -11.793 2.973 -16.291 1.00 93.81 105 TYR A C 1
ATOM 852 O O . TYR A 1 105 ? -11.600 3.534 -17.374 1.00 93.81 105 TYR A O 1
ATOM 860 N N . ARG A 1 106 ? -12.926 3.123 -15.605 1.00 93.06 106 ARG A N 1
ATOM 861 C CA . ARG A 1 106 ? -14.083 3.915 -16.046 1.00 93.06 106 ARG A CA 1
ATOM 862 C C . ARG A 1 106 ? -14.665 4.618 -14.825 1.00 93.06 106 ARG A C 1
ATOM 864 O O . ARG A 1 106 ? -15.091 3.944 -13.897 1.00 93.06 106 ARG A O 1
ATOM 871 N N . LYS A 1 107 ? -14.603 5.954 -14.789 1.00 90.25 107 LYS A N 1
ATOM 872 C CA . LYS A 1 107 ? -14.957 6.769 -13.606 1.00 90.25 107 LYS A CA 1
ATOM 873 C C . LYS A 1 107 ? -16.442 6.643 -13.226 1.00 90.25 107 LYS A C 1
ATOM 875 O O . LYS A 1 107 ? -16.802 6.771 -12.060 1.00 90.25 107 LYS A O 1
ATOM 880 N N . ASP A 1 108 ? -17.280 6.402 -14.222 1.00 92.25 108 ASP A N 1
ATOM 881 C CA . ASP A 1 108 ? -18.722 6.187 -14.142 1.00 92.25 108 ASP A CA 1
ATOM 882 C C . ASP A 1 108 ? -19.110 4.775 -13.679 1.00 92.25 108 ASP A C 1
ATOM 884 O O . ASP A 1 108 ? -20.246 4.578 -13.264 1.00 92.25 108 ASP A O 1
ATOM 888 N N . ASN A 1 109 ? -18.185 3.808 -13.681 1.00 92.88 109 ASN A N 1
ATOM 889 C CA . ASN A 1 109 ? -18.438 2.477 -13.135 1.00 92.88 109 ASN A CA 1
ATOM 890 C C . ASN A 1 109 ? -18.160 2.458 -11.616 1.00 92.88 109 ASN A C 1
ATOM 892 O O . ASN A 1 109 ? -16.993 2.579 -11.225 1.00 92.88 109 ASN A O 1
ATOM 896 N N . PRO A 1 110 ? -19.171 2.232 -10.752 1.00 90.00 110 PRO A N 1
ATOM 897 C CA . PRO A 1 110 ? -18.986 2.201 -9.299 1.00 90.00 110 PRO A CA 1
ATOM 898 C C . PRO A 1 110 ? -17.941 1.180 -8.834 1.00 90.00 110 PRO A C 1
ATOM 900 O O . PRO A 1 110 ? -17.150 1.471 -7.941 1.00 90.00 110 PRO A O 1
ATOM 903 N N . ALA A 1 111 ? -17.858 0.017 -9.488 1.00 89.25 111 ALA A N 1
ATOM 904 C CA . ALA A 1 111 ? -16.881 -1.015 -9.145 1.00 89.25 111 ALA A CA 1
ATOM 905 C C . ALA A 1 111 ? -15.433 -0.584 -9.429 1.00 89.25 111 ALA A C 1
ATOM 907 O O . ALA A 1 111 ? -14.502 -1.133 -8.850 1.00 89.25 111 ALA A O 1
ATOM 908 N N . HIS A 1 112 ? -15.225 0.393 -10.317 1.00 92.94 112 HIS A N 1
ATOM 909 C CA . HIS A 1 112 ? -13.898 0.917 -10.637 1.00 92.94 112 HIS A CA 1
ATOM 910 C C . HIS A 1 112 ? -13.486 2.056 -9.700 1.00 92.94 112 HIS A C 1
ATOM 912 O O . HIS A 1 112 ? -12.293 2.298 -9.534 1.00 92.94 112 HIS A O 1
ATOM 918 N N . GLN A 1 113 ? -14.435 2.745 -9.057 1.00 89.69 113 GLN A N 1
ATOM 919 C CA . GLN A 1 113 ? -14.155 3.903 -8.194 1.00 89.69 113 GLN A CA 1
ATOM 920 C C . GLN A 1 113 ? -13.293 3.555 -6.973 1.00 89.69 113 GLN A C 1
ATOM 922 O O . GLN A 1 113 ? -12.606 4.425 -6.442 1.00 89.69 113 GLN A O 1
ATOM 927 N N . VAL A 1 114 ? -13.274 2.281 -6.580 1.00 90.69 114 VAL A N 1
ATOM 928 C CA . VAL A 1 114 ? -12.439 1.750 -5.496 1.00 90.69 114 VAL A CA 1
ATOM 929 C C . VAL A 1 114 ? -10.978 1.523 -5.914 1.00 90.69 114 VAL A C 1
ATOM 931 O O . VAL A 1 114 ? -10.073 1.494 -5.078 1.00 90.69 114 VAL A O 1
ATOM 934 N N . TYR A 1 115 ? -10.704 1.396 -7.220 1.00 92.56 115 TYR A N 1
ATOM 935 C CA . TYR A 1 115 ? -9.367 1.069 -7.728 1.00 92.56 115 TYR A CA 1
ATOM 936 C C . TYR A 1 115 ? -8.303 2.073 -7.277 1.00 92.56 115 TYR A C 1
ATOM 938 O O . TYR A 1 115 ? -7.282 1.630 -6.751 1.00 92.56 115 TYR A O 1
ATOM 946 N N . PRO A 1 116 ? -8.510 3.401 -7.396 1.00 90.12 116 PRO A N 1
ATOM 947 C CA . PRO A 1 116 ? -7.510 4.370 -6.972 1.00 90.12 116 PRO A CA 1
ATOM 948 C C . PRO A 1 116 ? -7.181 4.259 -5.482 1.00 90.12 116 PRO A C 1
ATOM 950 O O . PRO A 1 116 ? -6.012 4.323 -5.126 1.00 90.12 116 PRO A O 1
ATOM 953 N N . GLN A 1 117 ? -8.177 4.068 -4.610 1.00 89.50 117 GLN A N 1
ATOM 954 C CA . GLN A 1 117 ? -7.963 3.989 -3.158 1.00 89.50 117 GLN A CA 1
ATOM 955 C C . GLN A 1 117 ? -7.115 2.768 -2.785 1.00 89.50 117 GLN A C 1
ATOM 957 O O . GLN A 1 117 ? -6.151 2.889 -2.031 1.00 89.50 117 GLN A O 1
ATOM 962 N N . ARG A 1 118 ? -7.384 1.611 -3.396 1.00 90.44 118 ARG A N 1
ATOM 963 C CA . ARG A 1 118 ? -6.593 0.393 -3.162 1.00 90.44 118 ARG A CA 1
ATOM 964 C C . ARG A 1 118 ? -5.209 0.433 -3.830 1.00 90.44 118 ARG A C 1
ATOM 966 O O . ARG A 1 118 ? -4.260 -0.124 -3.291 1.00 90.44 118 ARG A O 1
ATOM 973 N N . LEU A 1 119 ? -5.053 1.142 -4.952 1.00 91.94 119 LEU A N 1
ATOM 974 C CA . LEU A 1 119 ? -3.755 1.309 -5.624 1.00 91.94 119 LEU A CA 1
ATOM 975 C C . LEU A 1 119 ? -2.867 2.389 -4.987 1.00 91.94 119 LEU A C 1
ATOM 977 O O . LEU A 1 119 ? -1.647 2.278 -5.053 1.00 91.94 119 LEU A O 1
ATOM 981 N N . ASN A 1 120 ? -3.435 3.424 -4.362 1.00 89.69 120 ASN A N 1
ATOM 982 C CA . ASN A 1 120 ? -2.659 4.519 -3.767 1.00 89.69 120 ASN A CA 1
ATOM 983 C C . ASN A 1 120 ? -1.684 4.023 -2.692 1.00 89.69 120 ASN A C 1
ATOM 985 O O . ASN A 1 120 ? -0.541 4.480 -2.667 1.00 89.69 120 ASN A O 1
ATOM 989 N N . ALA A 1 121 ? -2.116 3.085 -1.843 1.00 87.31 121 ALA A N 1
ATOM 990 C CA . ALA A 1 121 ? -1.258 2.465 -0.835 1.00 87.31 121 ALA A CA 1
ATOM 991 C C . ALA A 1 121 ? -0.059 1.763 -1.486 1.00 87.31 121 ALA A C 1
ATOM 993 O O . ALA A 1 121 ? 1.091 2.029 -1.134 1.00 87.31 121 ALA A O 1
ATOM 994 N N . LEU A 1 122 ? -0.323 0.958 -2.517 1.00 88.31 122 LEU A N 1
ATOM 995 C CA . LEU A 1 122 ? 0.698 0.223 -3.254 1.00 88.31 122 LEU A CA 1
ATOM 996 C C . LEU A 1 122 ? 1.703 1.154 -3.955 1.00 88.31 122 LEU A C 1
ATOM 998 O O . LEU A 1 122 ? 2.914 0.956 -3.861 1.00 88.31 122 LEU A O 1
ATOM 1002 N N . ILE A 1 123 ? 1.211 2.216 -4.601 1.00 91.50 123 ILE A N 1
ATOM 1003 C CA . ILE A 1 123 ? 2.033 3.238 -5.268 1.00 91.50 123 ILE A CA 1
ATOM 1004 C C . ILE A 1 123 ? 2.892 4.004 -4.258 1.00 91.50 123 ILE A C 1
ATOM 1006 O O . ILE A 1 123 ? 4.051 4.322 -4.527 1.00 91.50 123 ILE A O 1
ATOM 1010 N N . ALA A 1 124 ? 2.344 4.344 -3.094 1.00 91.06 124 ALA A N 1
ATOM 1011 C CA . ALA A 1 124 ? 3.108 5.044 -2.071 1.00 91.06 124 ALA A CA 1
ATOM 1012 C C . ALA A 1 124 ? 4.217 4.146 -1.505 1.00 91.06 124 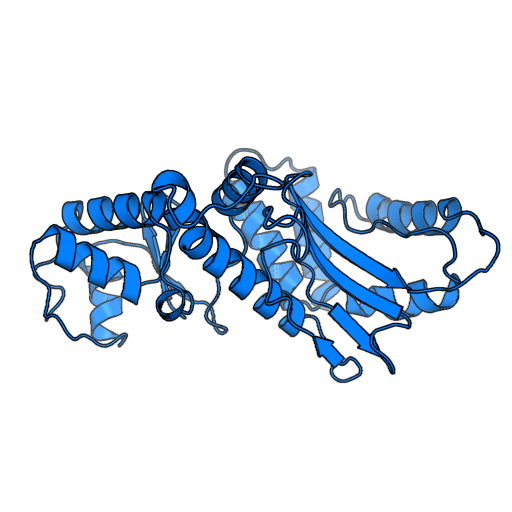ALA A C 1
ATOM 1014 O O . ALA A 1 124 ? 5.362 4.591 -1.426 1.00 91.06 124 ALA A O 1
ATOM 1015 N N . LYS A 1 125 ? 3.907 2.871 -1.225 1.00 86.06 125 LYS A N 1
ATOM 1016 C CA . LYS A 1 125 ? 4.877 1.861 -0.780 1.00 86.06 125 LYS A CA 1
ATOM 1017 C C . LYS A 1 125 ? 6.001 1.665 -1.788 1.00 86.06 125 LYS A C 1
ATOM 1019 O O . LYS A 1 125 ? 7.159 1.812 -1.418 1.00 86.06 125 LYS A O 1
ATOM 1024 N N . VAL A 1 126 ? 5.695 1.403 -3.062 1.00 86.12 126 VAL A N 1
ATOM 1025 C CA . VAL A 1 126 ? 6.741 1.175 -4.077 1.00 86.12 126 VAL A CA 1
ATOM 1026 C C . VAL A 1 126 ? 7.641 2.393 -4.253 1.00 86.12 126 VAL A C 1
ATOM 1028 O O . VAL A 1 126 ? 8.856 2.256 -4.370 1.00 86.12 126 VAL A O 1
ATOM 1031 N N . ASN A 1 127 ? 7.081 3.601 -4.174 1.00 91.00 127 ASN A N 1
ATOM 1032 C CA . ASN A 1 127 ? 7.880 4.817 -4.245 1.00 91.00 127 ASN A CA 1
ATOM 1033 C C . ASN A 1 127 ? 8.725 5.050 -2.987 1.00 91.00 127 ASN A C 1
ATOM 1035 O O . ASN A 1 127 ? 9.855 5.525 -3.091 1.00 91.00 127 ASN A O 1
ATOM 1039 N N . TYR A 1 128 ? 8.188 4.743 -1.806 1.00 87.31 128 TYR A N 1
ATOM 1040 C CA . TYR A 1 128 ? 8.923 4.837 -0.550 1.00 87.31 128 TYR A CA 1
ATOM 1041 C C . TYR A 1 128 ? 10.089 3.846 -0.529 1.00 87.31 128 TYR A C 1
ATOM 1043 O O . TYR A 1 128 ? 11.235 4.263 -0.368 1.00 87.31 128 TYR A O 1
ATOM 1051 N N . TRP A 1 129 ? 9.808 2.564 -0.766 1.00 76.81 129 TRP A N 1
ATOM 1052 C CA . TRP A 1 129 ? 10.800 1.493 -0.762 1.00 76.81 129 TRP A CA 1
ATOM 1053 C C . TRP A 1 129 ? 11.833 1.669 -1.875 1.00 76.81 129 TRP A C 1
ATOM 1055 O O . TRP A 1 129 ? 13.025 1.541 -1.612 1.00 76.81 129 TRP A O 1
ATOM 1065 N N . GLY A 1 130 ? 11.410 2.081 -3.075 1.00 81.44 130 GLY A N 1
ATOM 1066 C CA . GLY A 1 130 ? 12.323 2.445 -4.160 1.00 81.44 130 GLY A CA 1
ATOM 1067 C C . GLY A 1 130 ? 13.258 3.598 -3.792 1.00 81.44 130 GLY A C 1
ATOM 1068 O O . GLY A 1 130 ? 14.441 3.562 -4.115 1.00 81.44 130 GLY A O 1
ATOM 1069 N N . ARG A 1 131 ? 12.769 4.595 -3.045 1.00 83.88 131 ARG A N 1
ATOM 1070 C CA . ARG A 1 131 ? 13.615 5.681 -2.540 1.00 83.88 131 ARG A CA 1
ATOM 1071 C C . ARG A 1 131 ? 14.595 5.206 -1.467 1.00 83.88 131 ARG A C 1
ATOM 1073 O O . ARG A 1 131 ? 15.714 5.700 -1.452 1.00 83.88 131 ARG A O 1
ATOM 1080 N N . GLN A 1 132 ? 14.202 4.279 -0.588 1.00 76.88 132 GLN A N 1
ATOM 1081 C CA . GLN A 1 132 ? 15.089 3.769 0.472 1.00 76.88 132 GLN A CA 1
ATOM 1082 C C . GLN A 1 132 ? 16.315 3.037 -0.082 1.00 76.88 132 GLN A C 1
ATOM 1084 O O . GLN A 1 132 ? 17.370 3.073 0.543 1.00 76.88 132 GLN A O 1
ATOM 1089 N N . VAL A 1 133 ? 16.190 2.406 -1.251 1.00 69.19 133 VAL A N 1
ATOM 1090 C CA . VAL A 1 133 ? 17.318 1.737 -1.920 1.00 69.19 133 VAL A CA 1
ATOM 1091 C C . VAL A 1 133 ? 18.102 2.649 -2.856 1.00 69.19 133 VAL A C 1
ATOM 1093 O O . VAL A 1 133 ? 19.140 2.249 -3.370 1.00 69.19 133 VAL A O 1
ATOM 1096 N N . THR A 1 134 ? 17.645 3.883 -3.086 1.00 74.12 134 THR A N 1
ATOM 1097 C CA . THR A 1 134 ? 18.382 4.815 -3.942 1.00 74.12 134 THR A CA 1
ATOM 1098 C C . THR A 1 134 ? 19.577 5.374 -3.174 1.00 74.12 134 THR A C 1
ATOM 1100 O O . THR A 1 134 ? 19.405 6.118 -2.208 1.00 74.12 134 THR A O 1
ATOM 1103 N N . SER A 1 135 ? 20.797 5.066 -3.614 1.00 71.25 135 SER A N 1
ATOM 1104 C CA . SER A 1 135 ? 21.992 5.707 -3.054 1.00 71.25 135 SER A CA 1
ATOM 1105 C C . SER A 1 135 ? 22.116 7.166 -3.502 1.00 71.25 135 SER A C 1
ATOM 1107 O O . SER A 1 135 ? 21.534 7.589 -4.499 1.00 71.25 135 SER A O 1
ATOM 1109 N N . VAL A 1 136 ? 22.943 7.938 -2.791 1.00 71.12 136 VAL A N 1
ATOM 1110 C CA . VAL A 1 136 ? 23.197 9.365 -3.071 1.00 71.12 136 VAL A CA 1
ATOM 1111 C C . VAL A 1 136 ? 23.726 9.609 -4.494 1.00 71.12 136 VAL A C 1
ATOM 1113 O O . VAL A 1 136 ? 23.566 10.699 -5.035 1.00 71.12 136 VAL A O 1
ATOM 1116 N N . ALA A 1 137 ? 24.334 8.599 -5.123 1.00 73.19 137 ALA A N 1
ATOM 1117 C CA . ALA A 1 137 ? 24.867 8.695 -6.480 1.00 73.19 137 ALA A CA 1
ATOM 1118 C C . ALA A 1 137 ? 23.797 8.580 -7.584 1.00 73.19 137 ALA A C 1
ATOM 1120 O O . ALA A 1 137 ? 24.109 8.824 -8.752 1.00 73.19 137 ALA A O 1
ATOM 1121 N N . TYR A 1 138 ? 22.563 8.204 -7.235 1.00 76.88 138 TYR A N 1
ATOM 1122 C CA . TYR A 1 138 ? 21.471 7.962 -8.173 1.00 76.88 138 TYR A CA 1
ATOM 1123 C C . TYR A 1 138 ? 20.322 8.953 -7.967 1.00 76.88 138 TYR A C 1
ATOM 1125 O O . TYR A 1 138 ? 19.994 9.365 -6.856 1.00 76.88 138 TYR A O 1
ATOM 1133 N N . THR A 1 139 ? 19.669 9.320 -9.067 1.00 86.38 139 THR A N 1
ATOM 1134 C CA . THR A 1 139 ? 18.449 10.129 -9.053 1.00 86.38 139 THR A CA 1
ATOM 1135 C C . THR A 1 139 ? 17.232 9.217 -9.007 1.00 86.38 139 THR A C 1
ATOM 1137 O O . THR A 1 139 ? 17.104 8.306 -9.822 1.00 86.38 139 THR A O 1
ATOM 1140 N N . PHE A 1 140 ? 16.312 9.483 -8.077 1.00 88.12 140 PHE A N 1
ATOM 1141 C CA . PHE A 1 140 ? 15.056 8.747 -7.942 1.00 88.12 140 PHE A CA 1
ATOM 1142 C C . PHE A 1 140 ? 13.895 9.458 -8.648 1.00 88.12 140 PHE A C 1
ATOM 1144 O O . PHE A 1 140 ? 13.559 10.602 -8.323 1.00 88.12 140 PHE A O 1
ATOM 1151 N N . ARG A 1 141 ? 13.193 8.745 -9.530 1.00 90.50 141 ARG A N 1
ATOM 1152 C CA . ARG A 1 141 ? 11.949 9.182 -10.170 1.00 90.50 141 ARG A CA 1
ATOM 1153 C C . ARG A 1 141 ? 10.802 8.261 -9.772 1.00 90.50 141 ARG A C 1
ATOM 1155 O O . ARG A 1 141 ? 10.723 7.117 -10.201 1.00 90.50 141 ARG A O 1
ATOM 1162 N N . ALA A 1 142 ? 9.877 8.809 -8.989 1.00 91.19 142 ALA A N 1
ATOM 1163 C CA . ALA A 1 142 ? 8.663 8.118 -8.569 1.00 91.19 142 ALA A CA 1
ATOM 1164 C C . ALA A 1 142 ? 7.752 7.760 -9.758 1.00 91.19 142 ALA A C 1
ATOM 1166 O O . ALA A 1 142 ? 7.591 8.576 -10.672 1.00 91.19 142 ALA A O 1
ATOM 1167 N N . ASP A 1 143 ? 7.066 6.616 -9.689 1.00 88.44 143 ASP A N 1
ATOM 1168 C CA . ASP A 1 143 ? 5.921 6.342 -10.561 1.00 88.44 143 ASP A CA 1
ATOM 1169 C C . ASP A 1 143 ? 4.656 6.930 -9.937 1.00 88.44 143 ASP A C 1
ATOM 1171 O O . ASP A 1 143 ? 4.275 6.606 -8.812 1.00 88.44 143 ASP A O 1
ATOM 1175 N N . ARG A 1 144 ? 4.017 7.847 -10.660 1.00 84.50 144 ARG A N 1
ATOM 1176 C CA . ARG A 1 144 ? 2.817 8.565 -10.202 1.00 84.50 144 ARG A CA 1
ATOM 1177 C C . ARG A 1 144 ? 1.566 8.169 -10.974 1.00 84.50 144 ARG A C 1
ATOM 1179 O O . ARG A 1 144 ? 0.477 8.636 -10.645 1.00 84.50 144 ARG A O 1
ATOM 1186 N N . HIS A 1 145 ? 1.712 7.347 -12.008 1.00 87.44 145 HIS A N 1
ATOM 1187 C CA . HIS A 1 145 ? 0.625 7.009 -12.912 1.00 87.44 145 HIS A CA 1
ATOM 1188 C C . HIS A 1 145 ? 0.306 5.529 -12.776 1.00 87.44 145 HIS A C 1
ATOM 1190 O O . HIS A 1 145 ? 1.179 4.690 -12.944 1.00 87.44 145 HIS A O 1
ATOM 1196 N N . TRP A 1 146 ? -0.953 5.204 -12.518 1.00 90.12 146 TRP A N 1
ATOM 1197 C CA . TRP A 1 146 ? -1.450 3.825 -12.458 1.00 90.12 146 TRP A CA 1
ATOM 1198 C C . TRP A 1 146 ? -2.296 3.446 -13.670 1.00 90.12 146 TRP A C 1
ATOM 1200 O O . TRP A 1 146 ? -2.689 2.293 -13.816 1.00 90.12 146 TRP A O 1
ATOM 1210 N N . LEU A 1 147 ? -2.530 4.410 -14.562 1.00 91.19 147 LEU A N 1
ATOM 1211 C CA . LEU A 1 147 ? -3.160 4.206 -15.855 1.00 91.19 147 LEU A CA 1
ATOM 1212 C C . LEU A 1 147 ? -2.123 4.240 -16.972 1.00 91.19 147 LEU A C 1
ATOM 1214 O O . LEU A 1 147 ? -1.134 4.976 -16.926 1.00 91.19 147 LEU A O 1
ATOM 1218 N N . THR A 1 148 ? -2.390 3.448 -17.997 1.00 85.69 148 THR A N 1
ATOM 1219 C CA . THR A 1 148 ? -1.756 3.546 -19.309 1.00 85.69 148 THR A CA 1
ATOM 1220 C C . THR A 1 148 ? -2.318 4.767 -20.041 1.00 85.69 148 THR A C 1
ATOM 1222 O O . THR A 1 148 ? -3.534 4.956 -20.098 1.00 85.69 148 THR A O 1
ATOM 1225 N N . GLY A 1 149 ? -1.437 5.618 -20.578 1.00 76.12 149 GLY A N 1
ATOM 1226 C CA . GLY A 1 149 ? -1.828 6.924 -21.128 1.00 76.12 149 GLY A CA 1
ATOM 1227 C C . GLY A 1 149 ? -2.836 6.850 -22.279 1.00 76.12 149 GLY A C 1
ATOM 1228 O O . GLY A 1 149 ? -3.729 7.685 -22.353 1.00 76.12 149 GLY A O 1
ATOM 1229 N N . ASN A 1 150 ? -2.742 5.822 -23.129 1.00 76.50 150 ASN A N 1
ATOM 1230 C CA . ASN A 1 150 ? -3.524 5.749 -24.368 1.00 76.50 150 ASN A CA 1
ATOM 1231 C C . ASN A 1 150 ? -4.853 4.991 -24.229 1.00 76.50 150 ASN A C 1
ATOM 1233 O O . ASN A 1 150 ? -5.784 5.263 -24.979 1.00 76.50 150 ASN A O 1
ATOM 1237 N N . THR A 1 151 ? -4.962 4.033 -23.303 1.00 81.56 151 THR A N 1
ATOM 1238 C CA . THR A 1 151 ? -6.137 3.141 -23.208 1.00 81.56 151 THR A CA 1
ATOM 1239 C C . THR A 1 151 ? -6.921 3.295 -21.907 1.00 81.56 151 THR A C 1
ATOM 1241 O O . THR A 1 151 ? -8.003 2.720 -21.771 1.00 81.56 151 THR A O 1
ATOM 1244 N N . ALA A 1 152 ? -6.409 4.088 -20.954 1.00 88.81 152 ALA A N 1
ATOM 1245 C CA . ALA A 1 152 ? -6.957 4.208 -19.603 1.00 88.81 152 ALA A CA 1
ATOM 1246 C C . ALA A 1 152 ? -7.156 2.837 -18.923 1.00 88.81 152 ALA A C 1
ATOM 1248 O O . ALA A 1 152 ? -8.080 2.646 -18.130 1.00 88.81 152 ALA A O 1
ATOM 1249 N N . ASN A 1 153 ? -6.281 1.876 -19.233 1.00 93.56 153 ASN A N 1
ATOM 1250 C CA . ASN A 1 153 ? -6.213 0.596 -18.538 1.00 93.56 153 ASN A CA 1
ATOM 1251 C C . ASN A 1 153 ? -5.276 0.706 -17.338 1.00 93.56 153 ASN A C 1
ATOM 1253 O O . ASN A 1 153 ? -4.281 1.436 -17.404 1.00 93.56 153 ASN A O 1
ATOM 1257 N N . ILE A 1 154 ? -5.548 -0.063 -16.283 1.00 93.19 154 ILE A N 1
ATOM 1258 C CA . ILE A 1 154 ? -4.627 -0.227 -15.155 1.00 93.19 154 ILE A CA 1
ATOM 1259 C C . ILE A 1 154 ? -3.285 -0.739 -15.683 1.00 93.19 154 ILE A C 1
ATOM 1261 O O . ILE A 1 154 ? -3.241 -1.730 -16.418 1.00 93.19 154 ILE A O 1
ATOM 1265 N N . LYS A 1 155 ? -2.186 -0.065 -15.328 1.00 91.81 155 LYS A N 1
ATOM 1266 C 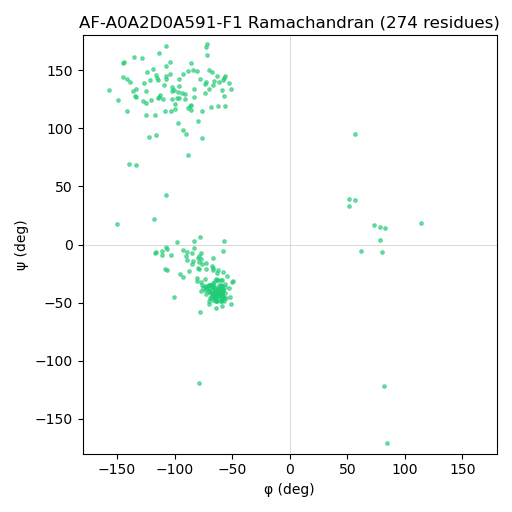CA . LYS A 1 155 ? -0.841 -0.513 -15.696 1.00 91.81 155 LYS A CA 1
ATOM 1267 C C . LYS A 1 155 ? -0.591 -1.927 -15.154 1.00 91.81 155 LYS A C 1
ATOM 1269 O O . LYS A 1 155 ? -0.984 -2.200 -14.021 1.00 91.81 155 LYS A O 1
ATOM 1274 N N . PRO A 1 156 ? 0.098 -2.796 -15.909 1.00 87.88 156 PRO A N 1
ATOM 1275 C CA . PRO A 1 156 ? 0.480 -4.121 -15.425 1.00 87.88 156 PRO A CA 1
ATOM 1276 C C . PRO A 1 156 ? 1.616 -4.081 -14.394 1.00 87.88 156 PRO A C 1
ATOM 1278 O O . PRO A 1 156 ? 1.819 -5.063 -13.688 1.00 87.88 156 PRO A O 1
ATOM 1281 N N . TYR A 1 157 ? 2.335 -2.958 -14.295 1.00 85.25 157 TYR A N 1
ATOM 1282 C CA . TYR A 1 157 ? 3.376 -2.755 -13.295 1.00 85.25 157 TYR A CA 1
ATOM 1283 C C . TYR A 1 157 ? 3.439 -1.312 -12.773 1.00 85.25 157 TYR A C 1
ATOM 1285 O O . TYR A 1 157 ? 3.055 -0.363 -13.471 1.00 85.25 157 TYR A O 1
ATOM 1293 N N . PHE A 1 158 ? 3.995 -1.151 -11.571 1.00 85.38 158 PHE A N 1
ATOM 1294 C CA . PHE A 1 158 ? 4.498 0.125 -11.055 1.00 85.38 158 PHE A CA 1
ATOM 1295 C C . PHE A 1 158 ? 6.010 0.179 -11.144 1.00 85.38 158 PHE A C 1
ATOM 1297 O O . PHE A 1 158 ? 6.677 -0.787 -10.791 1.00 85.38 158 PHE A O 1
ATOM 1304 N N . TRP A 1 159 ? 6.529 1.313 -11.610 1.00 83.69 159 TRP A N 1
ATOM 1305 C CA . TRP A 1 159 ? 7.914 1.402 -12.051 1.00 83.69 159 TRP A CA 1
ATOM 1306 C C . TRP A 1 159 ? 8.588 2.716 -11.610 1.00 83.69 159 TRP A C 1
ATOM 1308 O O . TRP A 1 159 ? 8.867 3.586 -12.444 1.00 83.69 159 TRP A O 1
ATOM 1318 N N . PRO A 1 160 ? 8.853 2.918 -10.303 1.00 84.56 160 PRO A N 1
ATOM 1319 C CA . PRO A 1 160 ? 9.819 3.925 -9.889 1.00 84.56 160 PRO A CA 1
ATOM 1320 C C . PRO A 1 160 ? 11.200 3.587 -10.456 1.00 84.56 160 PRO A C 1
ATOM 1322 O O . PRO A 1 160 ? 11.596 2.424 -10.479 1.00 84.56 160 PRO A O 1
ATOM 1325 N N . ARG A 1 161 ? 11.922 4.613 -10.907 1.00 83.88 161 ARG A N 1
ATOM 1326 C CA . ARG A 1 161 ? 13.229 4.490 -11.563 1.00 83.88 161 ARG A CA 1
ATOM 1327 C C . ARG A 1 161 ? 14.327 5.123 -10.721 1.00 83.88 161 ARG A C 1
ATOM 1329 O O . ARG A 1 161 ? 14.129 6.203 -10.166 1.00 83.88 161 ARG A O 1
ATOM 1336 N N . MET A 1 162 ? 15.492 4.495 -10.695 1.00 80.44 162 MET A N 1
ATOM 1337 C CA . MET A 1 162 ? 16.734 5.025 -10.133 1.00 80.44 162 MET A CA 1
ATOM 1338 C C . MET A 1 162 ? 17.780 5.066 -11.237 1.00 80.44 162 MET A C 1
ATOM 1340 O O . MET A 1 162 ? 18.027 4.035 -11.841 1.00 80.44 162 MET A O 1
ATOM 1344 N N . TYR A 1 163 ? 18.386 6.211 -11.527 1.00 79.06 163 TYR A N 1
ATOM 1345 C CA . TYR A 1 163 ? 19.300 6.341 -12.670 1.00 79.06 163 TYR A CA 1
ATOM 1346 C C . TYR A 1 163 ? 20.459 7.291 -12.380 1.00 79.06 163 TYR A C 1
ATOM 1348 O O . TYR A 1 163 ? 20.361 8.170 -11.520 1.00 79.06 163 TYR A O 1
ATOM 1356 N N . LYS A 1 164 ? 21.566 7.108 -13.100 1.00 73.06 164 LYS A N 1
ATOM 1357 C CA . LYS A 1 164 ? 22.755 7.964 -13.035 1.00 73.06 164 LYS A CA 1
ATOM 1358 C C . LYS A 1 164 ? 22.907 8.681 -14.372 1.00 73.06 164 LYS A C 1
ATOM 1360 O O . LYS A 1 164 ? 22.933 8.032 -15.407 1.00 73.06 164 LYS A O 1
ATOM 1365 N N . GLY A 1 165 ? 23.020 10.008 -14.354 1.00 78.94 165 GLY A N 1
ATOM 1366 C CA . GLY A 1 165 ? 23.014 10.794 -15.591 1.00 78.94 165 GLY A CA 1
ATOM 1367 C C . GLY A 1 165 ? 21.591 11.051 -16.088 1.00 78.94 165 GLY A C 1
ATOM 1368 O O . GLY A 1 165 ? 20.807 11.672 -15.364 1.00 78.94 165 GLY A O 1
ATOM 1369 N N . ARG A 1 166 ? 21.263 10.623 -17.315 1.00 72.94 166 ARG A N 1
ATOM 1370 C CA . ARG A 1 166 ? 19.916 10.796 -17.887 1.00 72.94 166 ARG A CA 1
ATOM 1371 C C . ARG A 1 166 ? 19.004 9.650 -17.466 1.00 72.94 166 ARG A C 1
ATOM 1373 O O . ARG A 1 166 ? 19.461 8.555 -17.160 1.00 72.94 166 ARG A O 1
ATOM 1380 N N . ASP A 1 167 ? 17.695 9.881 -17.481 1.00 67.62 167 ASP A N 1
ATOM 1381 C CA . ASP A 1 167 ? 16.705 8.863 -17.101 1.00 67.62 167 ASP A CA 1
ATOM 1382 C C . ASP A 1 167 ? 16.441 7.804 -18.189 1.00 67.62 167 ASP A C 1
ATOM 1384 O O . ASP A 1 167 ? 15.545 6.969 -18.029 1.00 67.62 167 ASP A O 1
ATOM 1388 N N . GLU A 1 168 ? 17.226 7.858 -19.266 1.00 64.50 168 GLU A N 1
ATOM 1389 C CA . GLU A 1 168 ? 17.208 6.988 -20.445 1.00 64.50 168 GLU A CA 1
ATOM 1390 C C . GLU A 1 168 ? 18.458 6.089 -20.529 1.00 64.50 168 GLU A C 1
ATOM 1392 O O . GLU A 1 168 ? 18.486 5.182 -21.349 1.00 64.50 168 GLU A O 1
ATOM 1397 N N . ASP A 1 169 ? 19.475 6.307 -19.687 1.00 62.75 169 ASP A N 1
ATOM 1398 C CA . ASP A 1 169 ? 20.708 5.510 -19.710 1.00 62.75 169 ASP A CA 1
ATOM 1399 C C . ASP A 1 169 ? 20.456 4.165 -18.994 1.00 62.75 169 ASP A C 1
ATOM 1401 O O . ASP A 1 169 ? 19.570 3.410 -19.382 1.00 62.75 169 ASP A O 1
ATOM 1405 N N . ILE A 1 170 ? 21.167 3.854 -17.911 1.00 56.62 170 ILE A N 1
ATOM 1406 C CA . ILE A 1 170 ? 20.928 2.654 -17.095 1.00 56.62 170 ILE A CA 1
ATOM 1407 C C . ILE A 1 170 ? 20.060 3.034 -15.899 1.00 56.62 170 ILE A C 1
ATOM 1409 O O . ILE A 1 170 ? 20.352 4.004 -15.189 1.00 56.62 170 ILE A O 1
ATOM 1413 N N . PHE A 1 171 ? 18.997 2.268 -15.660 1.00 63.31 171 PHE A N 1
ATOM 1414 C CA . PHE A 1 171 ? 18.077 2.539 -14.571 1.00 63.31 171 PHE A CA 1
ATOM 1415 C C . PHE A 1 171 ? 17.566 1.283 -13.858 1.00 63.31 171 PHE A C 1
ATOM 1417 O O . PHE A 1 171 ? 17.291 0.250 -14.463 1.00 63.31 171 PHE A O 1
ATOM 1424 N N . PHE A 1 172 ? 17.428 1.400 -12.539 1.00 64.94 172 PHE A N 1
ATOM 1425 C CA . PHE A 1 172 ? 17.005 0.338 -11.631 1.00 64.94 172 PHE A CA 1
ATOM 1426 C C . PHE A 1 172 ? 15.589 0.568 -11.125 1.00 64.94 172 PHE A C 1
ATOM 1428 O O . PHE A 1 172 ? 15.176 1.702 -10.863 1.00 64.94 172 PHE A O 1
ATOM 1435 N N . ASN A 1 173 ? 14.860 -0.528 -10.947 1.00 63.09 173 ASN A N 1
ATOM 1436 C CA . ASN A 1 173 ? 13.413 -0.520 -10.817 1.00 63.09 173 ASN A CA 1
ATOM 1437 C C . ASN A 1 173 ? 13.003 -1.410 -9.666 1.00 63.09 173 ASN A C 1
ATOM 1439 O O . ASN A 1 173 ? 13.392 -2.572 -9.634 1.00 63.09 173 ASN A O 1
ATOM 1443 N N . VAL A 1 174 ? 12.194 -0.871 -8.759 1.00 64.81 174 VAL A N 1
ATOM 1444 C CA . VAL A 1 174 ? 11.403 -1.691 -7.839 1.00 64.81 174 VAL A CA 1
ATOM 1445 C C . VAL A 1 174 ? 10.063 -1.898 -8.515 1.00 64.81 174 VAL A C 1
ATOM 1447 O O . VAL A 1 174 ? 9.226 -1.000 -8.538 1.00 64.81 174 VAL A O 1
ATOM 1450 N N . GLU A 1 175 ? 9.901 -3.045 -9.148 1.00 74.38 175 GLU A N 1
ATOM 1451 C CA . GLU A 1 175 ? 8.711 -3.393 -9.898 1.00 74.38 175 GLU A CA 1
ATOM 1452 C C . GLU A 1 175 ? 7.723 -4.116 -8.983 1.00 74.38 175 GLU A C 1
ATOM 1454 O O . GLU A 1 175 ? 8.034 -5.137 -8.376 1.00 74.38 175 GLU A O 1
ATOM 1459 N N . VAL A 1 176 ? 6.497 -3.603 -8.921 1.00 70.38 176 VAL A N 1
ATOM 1460 C CA . VAL A 1 176 ? 5.348 -4.417 -8.514 1.00 70.38 176 VAL A CA 1
ATOM 1461 C C . VAL A 1 176 ? 4.641 -4.827 -9.789 1.00 70.38 176 VAL A C 1
ATOM 1463 O O . VAL A 1 176 ? 4.146 -3.948 -10.494 1.00 70.38 176 VAL A O 1
ATOM 1466 N N . ASN A 1 177 ? 4.588 -6.121 -10.092 1.00 75.12 177 ASN A N 1
ATOM 1467 C CA . ASN A 1 177 ? 3.971 -6.644 -11.306 1.00 75.12 177 ASN A CA 1
ATOM 1468 C C . ASN A 1 177 ? 2.655 -7.356 -10.975 1.00 75.12 177 ASN A C 1
ATOM 1470 O O . ASN A 1 177 ? 2.642 -8.395 -10.313 1.00 75.12 177 ASN A O 1
ATOM 1474 N N . GLY A 1 178 ? 1.546 -6.800 -11.460 1.00 68.88 178 GLY A N 1
ATOM 1475 C CA . GLY A 1 178 ? 0.219 -7.371 -11.264 1.00 68.88 178 GLY A CA 1
ATOM 1476 C C . GLY A 1 178 ? 0.020 -8.667 -12.051 1.00 68.88 178 GLY A C 1
ATOM 1477 O O . GLY A 1 178 ? -0.512 -9.626 -11.508 1.00 68.88 178 GLY A O 1
ATOM 1478 N N . ASP A 1 179 ? 0.500 -8.753 -13.294 1.00 73.19 179 ASP A N 1
ATOM 1479 C CA . ASP A 1 179 ? 0.319 -9.964 -14.114 1.00 73.19 179 ASP A CA 1
ATOM 1480 C C . ASP A 1 179 ? 1.035 -11.178 -13.503 1.00 73.19 179 ASP A C 1
ATOM 1482 O O . ASP A 1 179 ? 0.501 -12.287 -13.485 1.00 73.19 179 ASP A O 1
ATOM 1486 N N . LYS A 1 180 ? 2.252 -10.958 -12.997 1.00 68.00 180 LYS A N 1
ATOM 1487 C CA . LYS A 1 180 ? 3.116 -12.003 -12.438 1.00 68.00 180 LYS A CA 1
ATOM 1488 C C . LYS A 1 180 ? 2.885 -12.236 -10.939 1.00 68.00 180 LYS A C 1
ATOM 1490 O O . LYS A 1 180 ? 3.339 -13.255 -10.430 1.00 68.00 180 LYS A O 1
ATOM 1495 N N . ARG A 1 181 ? 2.176 -11.338 -10.239 1.00 66.69 181 ARG A N 1
ATOM 1496 C CA . ARG A 1 181 ? 2.047 -11.313 -8.763 1.00 66.69 181 ARG A CA 1
ATOM 1497 C C . ARG A 1 181 ? 3.398 -11.235 -8.052 1.00 66.69 181 ARG A C 1
ATOM 1499 O O . ARG A 1 181 ? 3.611 -11.881 -7.029 1.00 66.69 181 ARG A O 1
ATOM 1506 N N . THR A 1 182 ? 4.326 -10.467 -8.611 1.00 64.88 182 THR A N 1
ATOM 1507 C CA . THR A 1 182 ? 5.705 -10.405 -8.118 1.00 64.88 182 THR A CA 1
ATOM 1508 C C . THR A 1 182 ? 6.089 -9.011 -7.661 1.00 64.88 182 THR A C 1
ATOM 1510 O O . THR A 1 182 ? 5.619 -8.002 -8.190 1.00 64.88 182 THR A O 1
ATOM 1513 N N . LEU A 1 183 ? 7.005 -8.984 -6.699 1.00 60.16 183 LEU A N 1
ATOM 1514 C CA . LEU A 1 183 ? 7.894 -7.862 -6.447 1.00 60.16 183 LEU A CA 1
ATOM 1515 C C . LEU A 1 183 ? 9.234 -8.219 -7.087 1.00 60.16 183 LEU A C 1
ATOM 1517 O O . LEU A 1 183 ? 9.805 -9.256 -6.755 1.00 60.16 183 LEU A O 1
ATOM 1521 N N . SER A 1 184 ? 9.706 -7.404 -8.018 1.00 63.88 184 SER A N 1
ATOM 1522 C CA . SER A 1 184 ? 10.966 -7.618 -8.728 1.00 63.88 184 SER A CA 1
ATOM 1523 C C . SER A 1 184 ? 11.871 -6.405 -8.574 1.00 63.88 184 SER A C 1
ATOM 1525 O O . SER A 1 184 ? 11.412 -5.266 -8.500 1.00 63.88 184 SER A O 1
ATOM 1527 N N . TYR A 1 185 ? 13.177 -6.653 -8.560 1.00 58.50 185 TYR A N 1
ATOM 1528 C CA . TYR A 1 185 ? 14.166 -5.619 -8.819 1.00 58.50 185 TYR A CA 1
ATOM 1529 C C . TYR A 1 185 ? 14.642 -5.818 -10.248 1.00 58.50 185 TYR A C 1
ATOM 1531 O O . TYR A 1 185 ? 14.899 -6.937 -10.685 1.00 58.50 185 TYR A O 1
ATOM 1539 N N . LYS A 1 186 ? 14.682 -4.747 -11.028 1.00 63.25 186 LYS A N 1
ATOM 1540 C CA . LYS A 1 186 ? 15.042 -4.855 -12.437 1.00 63.25 186 LYS A CA 1
ATOM 1541 C C . LYS A 1 186 ? 16.001 -3.757 -12.832 1.00 63.25 186 LYS A C 1
ATOM 1543 O O . LYS A 1 186 ? 15.763 -2.599 -12.516 1.00 63.25 186 LYS A O 1
ATOM 1548 N N . MET A 1 187 ? 17.067 -4.131 -13.523 1.00 56.47 187 MET A N 1
ATOM 1549 C CA . MET A 1 187 ? 17.952 -3.196 -14.205 1.00 56.47 187 MET A CA 1
ATOM 1550 C C . MET A 1 187 ? 17.539 -3.164 -15.678 1.00 56.47 187 MET A C 1
ATOM 1552 O O . MET A 1 187 ? 17.432 -4.209 -16.317 1.00 56.47 187 MET A O 1
ATOM 1556 N N . ASP A 1 188 ? 17.266 -1.977 -16.203 1.00 59.12 188 ASP A N 1
ATOM 1557 C CA . ASP A 1 188 ? 16.907 -1.729 -17.599 1.00 59.12 188 ASP A CA 1
ATOM 1558 C C . ASP A 1 188 ? 17.805 -0.629 -18.185 1.00 59.12 188 ASP A C 1
ATOM 1560 O O . ASP A 1 188 ? 18.396 0.167 -17.457 1.00 59.12 188 ASP A O 1
ATOM 1564 N N . GLU A 1 189 ? 17.887 -0.573 -19.513 1.00 57.59 189 GLU A N 1
ATOM 1565 C CA . GLU A 1 189 ? 18.558 0.490 -20.265 1.00 57.59 189 GLU A CA 1
ATOM 1566 C C . GLU A 1 189 ? 17.700 0.843 -21.494 1.00 57.59 189 GLU A C 1
ATOM 1568 O O . GLU A 1 189 ? 17.136 -0.063 -22.119 1.00 57.59 189 GLU A O 1
ATOM 1573 N N . TYR A 1 190 ? 17.562 2.126 -21.861 1.00 52.91 190 TYR A N 1
ATOM 1574 C CA . TYR A 1 190 ? 17.003 2.481 -23.175 1.00 52.91 190 TYR A CA 1
ATOM 1575 C C . TYR A 1 190 ? 18.149 2.574 -24.187 1.00 52.91 190 TYR A C 1
ATOM 1577 O O . TYR A 1 190 ? 18.775 3.618 -24.338 1.00 52.91 190 TYR A O 1
ATOM 1585 N N . ARG A 1 191 ? 18.417 1.495 -24.936 1.00 51.97 191 ARG A N 1
ATOM 1586 C CA . ARG A 1 191 ? 19.323 1.557 -26.096 1.00 51.97 191 ARG A CA 1
ATOM 1587 C C . ARG A 1 191 ? 18.563 1.598 -27.413 1.00 51.97 191 ARG A C 1
ATOM 1589 O O . ARG A 1 191 ? 17.797 0.694 -27.736 1.00 51.97 191 ARG A O 1
ATOM 1596 N N . ASN A 1 192 ? 18.855 2.623 -28.210 1.00 39.66 192 ASN A N 1
ATOM 1597 C CA . ASN A 1 192 ? 18.576 2.630 -29.640 1.00 39.66 192 ASN A CA 1
ATOM 1598 C C . ASN A 1 192 ? 19.681 1.819 -30.342 1.00 39.66 192 ASN A C 1
ATOM 1600 O O . ASN A 1 192 ? 20.799 2.306 -30.464 1.00 39.66 192 ASN A O 1
ATOM 1604 N N . ASN A 1 193 ? 19.356 0.604 -30.795 1.00 42.75 193 ASN A N 1
ATOM 1605 C CA . ASN A 1 193 ? 20.143 -0.245 -31.705 1.00 42.75 193 ASN A CA 1
ATOM 1606 C C . ASN A 1 193 ? 21.586 -0.604 -31.286 1.00 42.75 193 ASN A C 1
ATOM 1608 O O . ASN A 1 193 ? 22.525 0.090 -31.665 1.00 42.75 193 ASN A O 1
ATOM 1612 N N . VAL A 1 194 ? 21.778 -1.769 -30.652 1.00 35.22 194 VAL A N 1
ATOM 1613 C CA . VAL A 1 194 ? 23.032 -2.552 -30.728 1.00 35.22 194 VAL A CA 1
ATOM 1614 C C . VAL A 1 194 ? 22.687 -4.049 -30.707 1.00 35.22 194 VAL A C 1
ATOM 1616 O O . VAL A 1 194 ? 21.726 -4.445 -30.048 1.00 35.22 194 VAL A O 1
ATOM 1619 N N . GLU A 1 195 ? 23.442 -4.857 -31.456 1.00 37.16 195 GLU A N 1
ATOM 1620 C CA . GLU A 1 195 ? 23.318 -6.320 -31.536 1.00 37.16 195 GLU A CA 1
ATOM 1621 C C . GLU A 1 195 ? 23.444 -7.015 -30.168 1.00 37.16 195 GLU A C 1
ATOM 1623 O O . GLU A 1 195 ? 24.206 -6.598 -29.293 1.00 37.16 195 GLU A O 1
ATOM 1628 N N . ALA A 1 196 ? 22.657 -8.083 -30.002 1.00 34.91 196 ALA A N 1
ATOM 1629 C CA . ALA A 1 196 ? 22.472 -8.822 -28.760 1.00 34.91 196 ALA A CA 1
ATOM 1630 C C . ALA A 1 196 ? 23.722 -9.621 -28.348 1.00 34.91 196 ALA A C 1
ATOM 1632 O O . ALA A 1 196 ? 24.294 -10.361 -29.145 1.00 34.91 196 ALA A O 1
ATOM 1633 N N . VAL A 1 197 ? 24.084 -9.527 -27.067 1.00 38.00 197 VAL A N 1
ATOM 1634 C CA . VAL A 1 197 ? 25.021 -10.432 -26.382 1.00 38.00 197 VAL A CA 1
ATOM 1635 C C . VAL A 1 197 ? 24.203 -11.277 -25.407 1.00 38.00 197 VAL A C 1
ATOM 1637 O O . VAL A 1 197 ? 23.298 -10.747 -24.757 1.00 38.00 197 VAL A O 1
ATOM 1640 N N . SER A 1 198 ? 24.473 -12.583 -25.326 1.00 43.72 198 SER A N 1
ATOM 1641 C CA . SER A 1 198 ? 23.616 -13.522 -24.599 1.00 43.72 198 SER A CA 1
ATOM 1642 C C . SER A 1 198 ? 23.644 -13.298 -23.086 1.00 43.72 198 SER A C 1
ATOM 1644 O O . SER A 1 198 ? 24.656 -13.520 -22.427 1.00 43.72 198 SER A O 1
ATOM 1646 N N . LEU A 1 199 ? 22.478 -12.970 -22.530 1.00 42.22 199 LEU A N 1
ATOM 1647 C CA . LEU A 1 199 ? 22.162 -12.835 -21.099 1.00 42.22 199 LEU A CA 1
ATOM 1648 C C . LEU A 1 199 ? 22.411 -14.070 -20.226 1.00 42.22 199 LEU A C 1
ATOM 1650 O O . LEU A 1 199 ? 22.188 -14.043 -19.012 1.00 42.22 199 LEU A O 1
ATOM 1654 N N . GLU A 1 200 ? 22.773 -15.182 -20.847 1.00 44.72 200 GLU A N 1
ATOM 1655 C CA . GLU A 1 200 ? 22.777 -16.491 -20.222 1.00 44.72 200 GLU A CA 1
ATOM 1656 C C . GLU A 1 200 ? 23.900 -16.620 -19.187 1.00 44.72 200 GLU A C 1
ATOM 1658 O O . GLU A 1 200 ? 23.659 -17.159 -18.112 1.00 44.72 200 GLU A O 1
ATOM 1663 N N . GLU A 1 201 ? 25.068 -16.015 -19.430 1.00 41.31 201 GLU A N 1
ATOM 1664 C CA .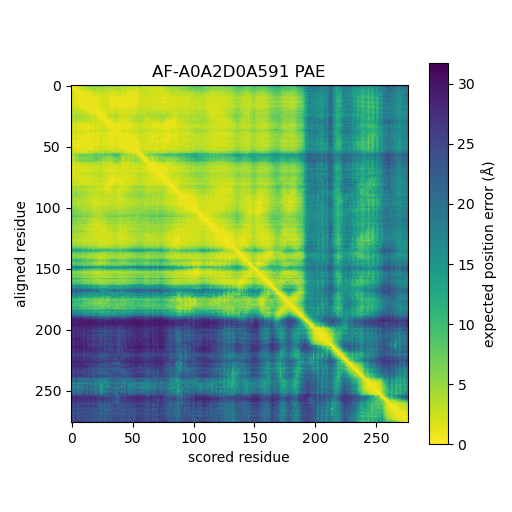 GLU A 1 201 ? 26.235 -16.076 -18.534 1.00 41.31 201 GLU A CA 1
ATOM 1665 C C . GLU A 1 201 ? 26.058 -15.235 -17.260 1.00 41.31 201 GLU A C 1
ATOM 1667 O O . GLU A 1 201 ? 26.317 -15.713 -16.155 1.00 41.31 201 GLU A O 1
ATOM 1672 N N . VAL A 1 202 ? 25.521 -14.016 -17.381 1.00 40.16 202 VAL A N 1
ATOM 1673 C CA . VAL A 1 202 ? 25.199 -13.143 -16.234 1.00 40.16 202 VAL A CA 1
ATOM 1674 C C . VAL A 1 202 ? 24.119 -13.771 -15.358 1.00 40.16 202 VAL A C 1
ATOM 1676 O O . VAL A 1 202 ? 24.212 -13.764 -14.129 1.00 40.16 202 VAL A O 1
ATOM 1679 N N . ARG A 1 203 ? 23.089 -14.343 -15.993 1.00 45.69 203 ARG A N 1
ATOM 1680 C CA . ARG A 1 203 ? 22.024 -15.069 -15.302 1.00 45.69 203 ARG A CA 1
ATOM 1681 C C . ARG A 1 203 ? 22.571 -16.314 -14.605 1.00 45.69 203 ARG A C 1
ATOM 1683 O O . ARG A 1 203 ? 22.145 -16.589 -13.486 1.00 45.69 203 ARG A O 1
ATOM 1690 N N . LEU A 1 204 ? 23.486 -17.055 -15.232 1.00 50.19 204 LEU A N 1
ATOM 1691 C CA . LEU A 1 204 ? 24.112 -18.232 -14.626 1.00 50.19 204 LEU A CA 1
ATOM 1692 C C . LEU A 1 204 ? 24.944 -17.853 -13.400 1.00 50.19 204 LEU A C 1
ATOM 1694 O O . LEU A 1 204 ? 24.798 -18.487 -12.366 1.00 50.19 204 LEU A O 1
ATOM 1698 N N . GLU A 1 205 ? 25.768 -16.810 -13.490 1.00 43.78 205 GLU A N 1
ATOM 1699 C CA . GLU A 1 205 ? 26.639 -16.373 -12.393 1.00 43.78 205 GLU A CA 1
ATOM 1700 C C . GLU A 1 205 ? 25.829 -15.800 -11.217 1.00 43.78 205 GLU A C 1
ATOM 1702 O O . GLU A 1 205 ? 26.082 -16.139 -10.062 1.00 43.78 205 GLU A O 1
ATOM 1707 N N . ALA A 1 206 ? 24.796 -14.994 -11.490 1.00 42.69 206 ALA A N 1
ATOM 1708 C CA . ALA A 1 206 ? 23.894 -14.491 -10.454 1.00 42.69 206 ALA A CA 1
ATOM 1709 C C . ALA A 1 206 ? 23.111 -15.632 -9.783 1.00 42.69 206 ALA A C 1
ATOM 1711 O O . ALA A 1 206 ? 23.022 -15.674 -8.558 1.00 42.69 206 ALA A O 1
ATOM 1712 N N . ASN A 1 207 ? 22.595 -16.592 -10.560 1.00 48.03 207 ASN A N 1
ATOM 1713 C CA . ASN A 1 207 ? 21.916 -17.767 -10.010 1.00 48.03 207 ASN A CA 1
ATOM 1714 C C . ASN A 1 207 ? 22.875 -18.685 -9.254 1.00 48.03 207 ASN A C 1
ATOM 1716 O O . ASN A 1 207 ? 22.482 -19.218 -8.231 1.00 48.03 207 ASN A O 1
ATOM 1720 N N . LYS A 1 208 ? 24.127 -18.827 -9.689 1.00 46.75 208 LYS A N 1
ATOM 1721 C CA . LYS A 1 208 ? 25.153 -19.611 -8.997 1.00 46.75 208 LYS A CA 1
ATOM 1722 C C . LYS A 1 208 ? 25.492 -19.009 -7.632 1.00 46.75 208 LYS A C 1
ATOM 1724 O O . LYS A 1 208 ? 25.507 -19.732 -6.644 1.00 46.75 208 LYS A O 1
ATOM 1729 N N . LEU A 1 209 ? 25.659 -17.688 -7.545 1.00 39.50 209 LEU A N 1
ATOM 1730 C CA . LEU A 1 209 ? 25.863 -16.979 -6.273 1.00 39.50 209 LEU A CA 1
ATOM 1731 C C . LEU A 1 209 ? 24.627 -17.065 -5.350 1.00 39.50 209 LEU A C 1
ATOM 1733 O O . LEU A 1 209 ? 24.751 -17.111 -4.123 1.00 39.50 209 LEU A O 1
ATOM 1737 N N . LEU A 1 210 ? 23.423 -17.127 -5.928 1.00 40.69 210 LEU A N 1
ATOM 1738 C CA . LEU A 1 210 ? 22.163 -17.335 -5.203 1.00 40.69 210 LEU A CA 1
ATOM 1739 C C . LEU A 1 210 ? 21.945 -18.809 -4.784 1.00 40.69 210 LEU A C 1
ATOM 1741 O O . LEU A 1 210 ? 21.388 -19.063 -3.719 1.00 40.69 210 LEU A O 1
ATOM 1745 N N . GLU A 1 211 ? 22.425 -19.780 -5.567 1.00 41.78 211 GLU A N 1
ATOM 1746 C CA . GLU A 1 211 ? 22.363 -21.223 -5.290 1.00 41.78 211 GLU A CA 1
ATOM 1747 C C . GLU A 1 211 ? 23.404 -21.657 -4.250 1.00 41.78 211 GLU A C 1
ATOM 1749 O O . GLU A 1 211 ? 23.074 -22.426 -3.346 1.00 41.78 211 GLU A O 1
ATOM 1754 N N . GLU A 1 212 ? 24.621 -21.107 -4.306 1.00 40.50 212 GLU A N 1
ATOM 1755 C CA . GLU A 1 212 ? 25.662 -21.278 -3.279 1.00 40.50 212 GLU A CA 1
ATOM 1756 C C . GLU A 1 212 ? 25.234 -20.683 -1.922 1.00 40.50 212 GLU A C 1
ATOM 1758 O O . GLU A 1 212 ? 25.684 -21.144 -0.873 1.00 40.50 212 GLU A O 1
ATOM 1763 N N . SER A 1 213 ? 24.309 -19.713 -1.928 1.00 34.50 213 SER A N 1
ATOM 1764 C CA . SER A 1 213 ? 23.696 -19.119 -0.729 1.00 34.50 213 SER A CA 1
ATOM 1765 C C . SER A 1 213 ? 22.316 -19.695 -0.366 1.00 34.50 213 SER A C 1
ATOM 1767 O O . SER A 1 213 ? 21.714 -19.255 0.611 1.00 34.50 213 SER A O 1
ATOM 1769 N N . GLY A 1 214 ? 21.816 -20.690 -1.111 1.00 32.16 214 GLY A N 1
ATOM 1770 C CA . GLY A 1 214 ? 20.574 -21.428 -0.834 1.00 32.16 214 GLY A CA 1
ATOM 1771 C C . GLY A 1 214 ? 19.256 -20.752 -1.247 1.00 32.16 214 GLY A C 1
ATOM 1772 O O . GLY A 1 214 ? 18.213 -21.400 -1.235 1.00 32.16 214 GLY A O 1
ATOM 1773 N N . THR A 1 215 ? 19.276 -19.502 -1.702 1.00 33.81 215 THR A N 1
ATOM 1774 C CA . THR A 1 215 ? 18.077 -18.654 -1.837 1.00 33.81 215 THR A CA 1
ATOM 1775 C C . THR A 1 215 ? 17.230 -18.979 -3.079 1.00 33.81 215 THR A C 1
ATOM 1777 O O . THR A 1 215 ? 17.756 -19.164 -4.175 1.00 33.81 215 THR A O 1
ATOM 1780 N N . ARG A 1 216 ? 15.891 -18.921 -2.968 1.00 31.55 216 ARG A N 1
ATOM 1781 C CA . ARG A 1 216 ? 14.982 -18.694 -4.117 1.00 31.55 216 ARG A CA 1
ATOM 1782 C C . ARG A 1 216 ? 14.115 -17.452 -3.897 1.00 31.55 216 ARG A C 1
ATOM 1784 O O . ARG A 1 216 ? 13.015 -17.532 -3.365 1.00 31.55 216 ARG A O 1
ATOM 1791 N N . LEU A 1 217 ? 14.606 -16.314 -4.383 1.00 34.38 217 LEU A N 1
ATOM 1792 C CA . LEU A 1 217 ? 13.859 -15.073 -4.592 1.00 34.38 217 LEU A CA 1
ATOM 1793 C C . LEU A 1 217 ? 14.127 -14.661 -6.054 1.00 34.38 217 LEU A C 1
ATOM 1795 O O . LEU A 1 217 ? 15.287 -14.557 -6.453 1.00 34.38 217 LEU A O 1
ATOM 1799 N N . TYR A 1 218 ? 13.094 -14.487 -6.885 1.00 36.28 218 TYR A N 1
ATOM 1800 C CA . TYR A 1 218 ? 13.279 -14.097 -8.293 1.00 36.28 218 TYR A CA 1
ATOM 1801 C C . TYR A 1 218 ? 13.613 -12.604 -8.376 1.00 36.28 218 TYR A C 1
ATOM 1803 O O . TYR A 1 218 ? 12.721 -11.762 -8.413 1.00 36.28 218 TYR A O 1
ATOM 1811 N N . LEU A 1 219 ? 14.908 -12.287 -8.358 1.00 41.34 219 LEU A N 1
ATOM 1812 C CA . LEU A 1 219 ? 15.397 -10.924 -8.146 1.00 41.34 219 LEU A CA 1
ATOM 1813 C C . LEU A 1 219 ? 15.885 -10.185 -9.388 1.00 41.34 219 LEU A C 1
ATOM 1815 O O . LEU A 1 219 ? 16.116 -8.991 -9.267 1.00 41.34 219 LEU A O 1
ATOM 1819 N N . PHE A 1 220 ? 16.032 -10.827 -10.551 1.00 41.69 220 PHE A N 1
ATOM 1820 C CA . PHE A 1 220 ? 16.576 -10.150 -11.732 1.00 41.69 220 PHE A CA 1
ATOM 1821 C C . PHE A 1 220 ? 16.008 -10.705 -13.044 1.00 41.69 220 PHE A C 1
ATOM 1823 O O . PHE A 1 220 ? 16.128 -11.894 -13.335 1.00 41.69 220 PHE A O 1
ATOM 1830 N N . GLU A 1 221 ? 15.432 -9.828 -13.866 1.00 39.44 221 GLU A N 1
ATOM 1831 C CA . GLU A 1 221 ? 15.152 -10.081 -15.285 1.00 39.44 221 GLU A CA 1
ATOM 1832 C C . GLU A 1 221 ? 15.985 -9.083 -16.100 1.00 39.44 221 GLU A C 1
ATOM 1834 O O . GLU A 1 221 ? 15.589 -7.931 -16.280 1.00 39.44 221 GLU A O 1
ATOM 1839 N N . PHE A 1 222 ? 17.175 -9.500 -16.539 1.00 38.94 222 PHE A N 1
ATOM 1840 C CA . PHE A 1 222 ? 18.001 -8.705 -17.448 1.00 38.94 222 PHE A CA 1
ATOM 1841 C C . PHE A 1 222 ? 17.384 -8.743 -18.852 1.00 38.94 222 PHE A C 1
ATOM 1843 O O . PHE A 1 222 ? 16.932 -9.796 -19.299 1.00 38.94 222 PHE A O 1
ATOM 1850 N N . LYS A 1 223 ? 17.348 -7.602 -19.546 1.00 40.09 223 LYS A N 1
ATOM 1851 C CA . LYS A 1 223 ? 17.045 -7.543 -20.985 1.00 40.09 223 LYS A CA 1
ATOM 1852 C C . LYS A 1 223 ? 18.341 -7.584 -21.790 1.00 40.09 223 LYS A C 1
ATOM 1854 O O . LYS A 1 223 ? 19.346 -7.057 -21.318 1.00 40.09 223 LYS A O 1
ATOM 1859 N N . ASP A 1 224 ? 18.301 -8.206 -22.971 1.00 40.31 224 ASP A N 1
ATOM 1860 C CA . ASP A 1 224 ? 19.483 -8.474 -23.800 1.00 40.31 224 ASP A CA 1
ATOM 1861 C C . ASP A 1 224 ? 20.316 -7.200 -24.018 1.00 40.31 224 ASP A C 1
ATOM 1863 O O . ASP A 1 224 ? 19.758 -6.149 -24.336 1.00 40.31 224 ASP A O 1
ATOM 1867 N N . GLY A 1 225 ? 21.647 -7.295 -23.852 1.00 46.31 225 GLY A N 1
ATOM 1868 C CA . GLY A 1 225 ? 22.588 -6.226 -24.234 1.00 46.31 225 GLY A CA 1
ATOM 1869 C C . GLY A 1 225 ? 23.386 -5.500 -23.131 1.00 46.31 225 GLY A C 1
ATOM 1870 O O . GLY A 1 225 ? 23.914 -4.418 -23.408 1.00 46.31 225 GLY A O 1
ATOM 1871 N N . MET A 1 226 ? 23.531 -6.043 -21.913 1.00 45.44 226 MET A N 1
ATOM 1872 C CA . MET A 1 226 ? 24.290 -5.381 -20.828 1.00 45.44 226 MET A CA 1
ATOM 1873 C C . MET A 1 226 ? 25.755 -5.863 -20.687 1.00 45.44 226 MET A C 1
ATOM 1875 O O . MET A 1 226 ? 25.997 -7.058 -20.824 1.00 45.44 226 MET A O 1
ATOM 1879 N N . PRO A 1 227 ? 26.740 -4.989 -20.367 1.00 42.19 227 PRO A N 1
ATOM 1880 C CA . PRO A 1 227 ? 28.130 -5.398 -20.124 1.00 42.19 227 PRO A CA 1
ATOM 1881 C C . PRO A 1 227 ? 28.376 -5.908 -18.688 1.00 42.19 227 PRO A C 1
ATOM 1883 O O . PRO A 1 227 ? 28.060 -5.215 -17.720 1.00 42.19 227 PRO A O 1
ATOM 1886 N N . ASP A 1 228 ? 29.068 -7.044 -18.551 1.00 36.59 228 ASP A N 1
ATOM 1887 C CA . ASP A 1 228 ? 29.381 -7.754 -17.291 1.00 36.59 228 ASP A CA 1
ATOM 1888 C C . ASP A 1 228 ? 29.969 -6.908 -16.149 1.00 36.59 228 ASP A C 1
ATOM 1890 O O . ASP A 1 228 ? 29.769 -7.201 -14.967 1.00 36.59 228 ASP A O 1
ATOM 1894 N N . ARG A 1 229 ? 30.732 -5.859 -16.476 1.00 37.66 229 ARG A N 1
ATOM 1895 C CA . ARG A 1 229 ? 31.504 -5.095 -15.484 1.00 37.66 229 ARG A CA 1
ATOM 1896 C C . ARG A 1 229 ? 30.638 -4.184 -14.605 1.00 37.66 229 ARG A C 1
ATOM 1898 O O . ARG A 1 229 ? 30.931 -4.057 -13.422 1.00 37.66 229 ARG A O 1
ATOM 1905 N N . LEU A 1 230 ? 29.571 -3.598 -15.158 1.00 39.53 230 LEU A N 1
ATOM 1906 C CA . LEU A 1 230 ? 28.624 -2.749 -14.412 1.00 39.53 230 LEU A CA 1
ATOM 1907 C C . LEU A 1 230 ? 27.827 -3.573 -13.390 1.00 39.53 230 LEU A C 1
ATOM 1909 O O . LEU A 1 230 ? 27.645 -3.171 -12.247 1.00 39.53 230 LEU A O 1
ATOM 1913 N N . ILE A 1 231 ? 27.449 -4.790 -13.778 1.00 42.62 231 ILE A N 1
ATOM 1914 C CA . ILE A 1 231 ? 26.617 -5.688 -12.973 1.00 42.62 231 ILE A CA 1
ATOM 1915 C C . ILE A 1 231 ? 27.344 -6.112 -11.687 1.00 42.62 231 ILE A C 1
ATOM 1917 O O . ILE A 1 231 ? 26.747 -6.133 -10.615 1.00 42.62 231 ILE A O 1
ATOM 1921 N N . ARG A 1 232 ? 28.652 -6.399 -11.760 1.00 38.59 232 ARG A N 1
ATOM 1922 C CA . ARG A 1 232 ? 29.443 -6.854 -10.599 1.00 38.59 232 ARG A CA 1
ATOM 1923 C C . ARG A 1 232 ? 29.683 -5.769 -9.544 1.00 38.59 232 ARG A C 1
ATOM 1925 O O . ARG A 1 232 ? 29.719 -6.092 -8.358 1.00 38.59 232 ARG A O 1
ATOM 1932 N N . GLU A 1 233 ? 29.858 -4.509 -9.943 1.00 45.66 233 GLU A N 1
ATOM 1933 C CA . GLU A 1 233 ? 30.075 -3.398 -9.001 1.00 45.66 233 GLU A CA 1
ATOM 1934 C C . GLU A 1 233 ? 28.765 -2.973 -8.317 1.00 45.66 233 GLU A C 1
ATOM 1936 O O . GLU A 1 233 ? 28.762 -2.684 -7.117 1.00 45.66 233 GLU A O 1
ATOM 1941 N N . ASP A 1 234 ? 27.644 -3.038 -9.040 1.00 47.69 234 ASP A N 1
ATOM 1942 C CA . ASP A 1 234 ? 26.336 -2.620 -8.541 1.00 47.69 234 ASP A CA 1
ATOM 1943 C C . ASP A 1 234 ? 25.604 -3.711 -7.729 1.00 47.69 234 ASP A C 1
ATOM 1945 O O . ASP A 1 234 ? 24.700 -3.381 -6.976 1.00 47.69 234 ASP A O 1
ATO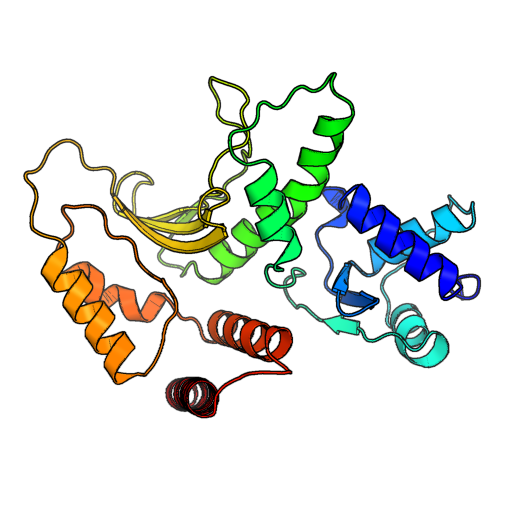M 1949 N N . ILE A 1 235 ? 25.995 -4.997 -7.748 1.00 43.09 235 ILE A N 1
ATOM 1950 C CA . ILE A 1 235 ? 25.345 -6.046 -6.916 1.00 43.09 235 ILE A CA 1
ATOM 1951 C C . ILE A 1 235 ? 25.348 -5.709 -5.406 1.00 43.09 235 ILE A C 1
ATOM 1953 O O . ILE A 1 235 ? 24.373 -5.977 -4.701 1.00 43.09 235 ILE A O 1
ATOM 1957 N N . LYS A 1 236 ? 26.398 -5.043 -4.902 1.00 43.78 236 LYS A N 1
ATOM 1958 C CA . LYS A 1 236 ? 26.490 -4.600 -3.493 1.00 43.78 236 LYS A CA 1
ATOM 1959 C C . LYS A 1 236 ? 25.479 -3.504 -3.127 1.00 43.78 236 LYS A C 1
ATOM 1961 O O . LYS A 1 236 ? 25.217 -3.289 -1.948 1.00 43.78 236 LYS A O 1
ATOM 1966 N N . PHE A 1 237 ? 24.912 -2.819 -4.118 1.00 47.34 237 PHE A N 1
ATOM 1967 C CA . PHE A 1 237 ? 23.904 -1.772 -3.948 1.00 47.34 237 PHE A CA 1
ATOM 1968 C C . PHE A 1 237 ? 22.488 -2.337 -3.710 1.00 47.34 237 PHE A C 1
ATOM 1970 O O . PHE A 1 237 ? 21.652 -1.642 -3.139 1.00 47.34 237 PHE A O 1
ATOM 1977 N N . PHE A 1 238 ? 22.211 -3.597 -4.068 1.00 47.94 238 PHE A N 1
ATOM 1978 C CA . PHE A 1 238 ? 20.844 -4.150 -4.076 1.00 47.94 238 PHE A CA 1
ATOM 1979 C C . PHE A 1 238 ? 20.285 -4.577 -2.714 1.00 47.94 238 PHE A C 1
ATOM 1981 O O . PHE A 1 238 ? 19.084 -4.817 -2.608 1.00 47.94 238 PHE A O 1
ATOM 1988 N N . PHE A 1 239 ? 21.111 -4.646 -1.668 1.00 49.78 239 PHE A N 1
ATOM 1989 C CA . PHE A 1 239 ? 20.669 -5.090 -0.343 1.00 49.78 239 PHE A CA 1
ATOM 1990 C C . PHE A 1 239 ? 21.167 -4.167 0.770 1.00 49.78 239 PHE A C 1
ATOM 1992 O O . PHE A 1 239 ? 21.984 -4.582 1.596 1.00 49.78 239 PHE A O 1
ATOM 1999 N N . PRO A 1 240 ? 20.683 -2.914 0.853 1.00 53.19 240 PRO A N 1
ATOM 2000 C CA . PRO A 1 240 ? 20.842 -2.177 2.093 1.00 53.19 240 PRO A CA 1
ATOM 2001 C C . PRO A 1 240 ? 20.156 -2.976 3.217 1.00 53.19 240 PRO A C 1
ATOM 2003 O O . PRO A 1 240 ? 19.050 -3.504 3.059 1.00 53.19 240 PRO A O 1
ATOM 2006 N N . SER A 1 241 ? 20.862 -3.125 4.340 1.00 51.81 241 SER A N 1
ATOM 2007 C CA . SER A 1 241 ? 20.535 -4.035 5.452 1.00 51.81 241 SER A CA 1
ATOM 2008 C C . SER A 1 241 ? 19.097 -3.921 5.959 1.00 51.81 241 SER A C 1
ATOM 2010 O O . SER A 1 241 ? 18.494 -4.918 6.360 1.00 51.81 241 SER A O 1
ATOM 2012 N N . ASN A 1 242 ? 18.519 -2.724 5.895 1.00 48.41 242 ASN A N 1
ATOM 2013 C CA . ASN A 1 242 ? 17.153 -2.427 6.315 1.00 48.41 242 ASN A CA 1
ATOM 2014 C C . ASN A 1 242 ? 16.080 -3.104 5.443 1.00 48.41 242 ASN A C 1
ATOM 2016 O O . ASN A 1 242 ? 15.125 -3.656 5.980 1.00 48.41 242 ASN A O 1
ATOM 2020 N N . MET A 1 243 ? 16.227 -3.104 4.118 1.00 51.53 243 MET A N 1
ATOM 2021 C CA . MET A 1 243 ? 15.237 -3.701 3.220 1.00 51.53 243 MET A CA 1
ATOM 2022 C C . MET A 1 243 ? 15.291 -5.226 3.253 1.00 51.53 243 MET A C 1
ATOM 2024 O O . MET A 1 243 ? 14.248 -5.874 3.267 1.00 51.53 243 MET A O 1
ATOM 2028 N N . LEU A 1 244 ? 16.495 -5.797 3.323 1.00 51.38 244 LEU A N 1
ATOM 2029 C CA . LEU A 1 244 ? 16.651 -7.239 3.479 1.00 51.38 244 LEU A CA 1
ATOM 2030 C C . LEU A 1 244 ? 16.055 -7.707 4.815 1.00 51.38 244 LEU A C 1
ATOM 2032 O O . LEU A 1 244 ? 15.353 -8.708 4.839 1.00 51.38 244 LEU A O 1
ATOM 2036 N N . THR A 1 245 ? 16.244 -6.949 5.900 1.00 52.72 245 THR A N 1
ATOM 2037 C CA . THR A 1 245 ? 15.622 -7.252 7.202 1.00 52.72 245 THR A CA 1
ATOM 2038 C C . THR A 1 245 ? 14.094 -7.288 7.112 1.00 52.72 245 THR A C 1
ATOM 2040 O O . THR A 1 245 ? 13.484 -8.226 7.619 1.00 52.72 245 THR A O 1
ATOM 2043 N N . GLU A 1 246 ? 13.469 -6.327 6.426 1.00 51.50 246 GLU A N 1
ATOM 2044 C CA . GLU A 1 246 ? 12.009 -6.306 6.249 1.00 51.50 246 GLU A CA 1
ATOM 2045 C C . GLU A 1 246 ? 11.502 -7.416 5.326 1.00 51.50 246 GLU A C 1
ATOM 2047 O O . GLU A 1 246 ? 10.497 -8.050 5.633 1.00 51.50 246 GLU A O 1
ATOM 2052 N N . VAL A 1 247 ? 12.214 -7.715 4.236 1.00 49.69 247 VAL A N 1
ATOM 2053 C CA . VAL A 1 247 ? 11.893 -8.855 3.361 1.00 49.69 247 VAL A CA 1
ATOM 2054 C C . VAL A 1 247 ? 11.969 -10.167 4.149 1.00 49.69 247 VAL A C 1
ATOM 2056 O O . VAL A 1 247 ? 11.044 -10.973 4.085 1.00 49.69 247 VAL A O 1
ATOM 2059 N N . LEU A 1 248 ? 13.022 -10.362 4.949 1.00 48.81 248 LEU A N 1
ATOM 2060 C CA . LEU A 1 248 ? 13.192 -11.546 5.796 1.00 48.81 248 LEU A CA 1
ATOM 2061 C C . LEU A 1 248 ? 12.136 -11.616 6.909 1.00 48.81 248 LEU A C 1
ATOM 2063 O O . LEU A 1 248 ? 11.665 -12.708 7.223 1.00 48.81 248 LEU A O 1
ATOM 2067 N N . ARG A 1 249 ? 11.734 -10.475 7.485 1.00 52.84 249 ARG A N 1
ATOM 2068 C CA . ARG A 1 249 ? 10.639 -10.398 8.462 1.00 52.84 249 ARG A CA 1
ATOM 2069 C C . ARG A 1 249 ? 9.313 -10.808 7.830 1.00 52.84 249 ARG A C 1
ATOM 2071 O O . ARG A 1 249 ? 8.644 -11.675 8.370 1.00 52.84 249 ARG A O 1
ATOM 2078 N N . VAL A 1 250 ? 8.973 -10.269 6.659 1.00 45.16 250 VAL A N 1
ATOM 2079 C CA . VAL A 1 250 ? 7.732 -10.605 5.942 1.00 45.16 250 VAL A CA 1
ATOM 2080 C C . VAL A 1 250 ? 7.698 -12.078 5.549 1.00 45.16 250 VAL A C 1
ATOM 2082 O O . VAL A 1 250 ? 6.663 -12.711 5.733 1.00 45.16 250 VAL A O 1
ATOM 2085 N N . ILE A 1 251 ? 8.810 -12.648 5.074 1.00 45.75 251 ILE A N 1
ATOM 2086 C CA . ILE A 1 251 ? 8.930 -14.094 4.809 1.00 45.75 251 ILE A CA 1
ATOM 2087 C C . ILE A 1 251 ? 8.673 -14.888 6.097 1.00 45.75 251 ILE A C 1
ATOM 2089 O O . ILE A 1 251 ? 7.851 -15.799 6.119 1.00 45.75 251 ILE A O 1
ATOM 2093 N N . LYS A 1 252 ? 9.307 -14.495 7.206 1.00 46.97 252 LYS A N 1
ATOM 2094 C CA . LYS A 1 252 ? 9.145 -15.161 8.502 1.00 46.97 252 LYS A CA 1
ATOM 2095 C C . LYS A 1 252 ? 7.716 -15.075 9.047 1.00 46.97 252 LYS A C 1
ATOM 2097 O O . LYS A 1 252 ? 7.218 -16.074 9.558 1.00 46.97 252 LYS A O 1
ATOM 2102 N N . ASP A 1 253 ? 7.069 -13.919 8.923 1.00 44.44 253 ASP A N 1
ATOM 2103 C CA . ASP A 1 253 ? 5.730 -13.648 9.453 1.00 44.44 253 ASP A CA 1
ATOM 2104 C C . ASP A 1 253 ? 4.640 -14.321 8.599 1.00 44.44 253 ASP A C 1
ATOM 2106 O O . ASP A 1 253 ? 3.688 -14.884 9.144 1.00 44.44 253 ASP A O 1
ATOM 2110 N N . THR A 1 254 ? 4.808 -14.349 7.269 1.00 40.41 254 THR A N 1
ATOM 2111 C CA . THR A 1 254 ? 3.880 -15.024 6.338 1.00 40.41 254 THR A CA 1
ATOM 2112 C C . THR A 1 254 ? 3.972 -16.551 6.382 1.00 40.41 254 THR A C 1
ATOM 2114 O O . THR A 1 254 ? 3.009 -17.227 6.016 1.00 40.41 254 THR A O 1
ATOM 2117 N N . GLU A 1 255 ? 5.082 -17.108 6.874 1.00 40.97 255 GLU A N 1
ATOM 2118 C CA . GLU A 1 255 ? 5.353 -18.550 6.876 1.00 40.97 255 GLU A CA 1
ATOM 2119 C C . GLU A 1 255 ? 5.497 -19.161 8.280 1.00 40.97 255 GLU A C 1
ATOM 2121 O O . GLU A 1 255 ? 6.031 -20.265 8.427 1.00 40.97 255 GLU A O 1
ATOM 2126 N N . THR A 1 256 ? 4.944 -18.517 9.316 1.00 41.44 256 THR A N 1
ATOM 2127 C CA . THR A 1 256 ? 4.916 -19.015 10.713 1.00 41.44 256 THR A CA 1
ATOM 2128 C C . THR A 1 256 ? 4.252 -20.392 10.914 1.00 41.44 256 THR A C 1
ATOM 2130 O O . THR A 1 256 ? 4.206 -20.888 12.037 1.00 41.44 256 THR A O 1
ATOM 2133 N N . GLY A 1 257 ? 3.811 -21.072 9.850 1.00 39.75 257 GLY A N 1
ATOM 2134 C CA . GLY A 1 257 ? 3.447 -22.489 9.892 1.00 39.75 257 GLY A CA 1
ATOM 2135 C C . GLY A 1 257 ? 4.393 -23.472 9.183 1.00 39.75 257 GLY A C 1
ATOM 2136 O O . GLY A 1 257 ? 4.293 -24.658 9.480 1.00 39.75 257 GLY A O 1
ATOM 2137 N N . HIS A 1 258 ? 5.239 -23.061 8.225 1.00 40.19 258 HIS A N 1
ATOM 2138 C CA . HIS A 1 258 ? 5.802 -24.012 7.237 1.00 40.19 258 HIS A CA 1
ATOM 2139 C C . HIS A 1 258 ? 7.206 -23.691 6.684 1.00 40.19 258 HIS A C 1
ATOM 2141 O O . HIS A 1 258 ? 7.594 -24.279 5.675 1.00 40.19 258 HIS A O 1
ATOM 2147 N N . LEU A 1 259 ? 7.998 -22.827 7.325 1.00 43.22 259 LEU A N 1
ATOM 2148 C CA . LEU A 1 259 ? 9.402 -22.659 6.924 1.00 43.22 259 LEU A CA 1
ATOM 2149 C C . LEU A 1 259 ? 10.177 -23.972 7.100 1.00 43.22 259 LEU A C 1
ATOM 2151 O O . LEU A 1 259 ? 10.306 -24.501 8.209 1.00 43.22 259 LEU A O 1
ATOM 2155 N N . ARG A 1 260 ? 10.719 -24.504 6.004 1.00 48.88 260 ARG A N 1
ATOM 2156 C CA . ARG A 1 260 ? 11.587 -25.683 6.024 1.00 48.88 260 ARG A CA 1
ATOM 2157 C C . ARG A 1 260 ? 12.915 -25.302 6.674 1.00 48.88 260 ARG A C 1
ATOM 2159 O O . ARG A 1 260 ? 13.399 -24.180 6.555 1.00 48.88 260 ARG A O 1
ATOM 2166 N N . GLU A 1 261 ? 13.565 -26.265 7.323 1.00 42.72 261 GLU A N 1
ATOM 2167 C CA . GLU A 1 261 ? 14.827 -26.051 8.054 1.00 42.72 261 GLU A CA 1
ATOM 2168 C C . GLU A 1 261 ? 15.936 -25.409 7.191 1.00 42.72 261 GLU A C 1
ATOM 2170 O O . GLU A 1 261 ? 16.811 -24.705 7.699 1.00 42.72 261 GLU A O 1
ATOM 2175 N N . LYS A 1 262 ? 15.875 -25.624 5.873 1.00 41.16 262 LYS A N 1
ATOM 2176 C CA . LYS A 1 262 ? 16.774 -25.029 4.884 1.00 41.16 262 LYS A CA 1
ATOM 2177 C C . LYS A 1 262 ? 16.598 -23.502 4.778 1.00 41.16 262 LYS A C 1
ATOM 2179 O O . LYS A 1 262 ? 17.576 -22.776 4.912 1.00 41.16 262 LYS A O 1
ATOM 2184 N N . GLU A 1 263 ? 15.359 -23.025 4.680 1.00 43.06 263 GLU A N 1
ATOM 2185 C CA . GLU A 1 263 ? 15.014 -21.596 4.569 1.00 43.06 263 GLU A CA 1
ATOM 2186 C C . GLU A 1 263 ? 15.374 -20.838 5.869 1.00 43.06 263 GLU A C 1
ATOM 2188 O O . GLU A 1 263 ? 15.880 -19.717 5.852 1.00 43.06 263 GLU A O 1
ATOM 2193 N N . LEU A 1 264 ? 15.248 -21.498 7.028 1.00 45.66 264 LEU A N 1
ATOM 2194 C CA . LEU A 1 264 ? 15.691 -20.977 8.331 1.00 45.66 264 LEU A CA 1
ATOM 2195 C C . LEU A 1 264 ? 17.218 -20.822 8.460 1.00 45.66 264 LEU A C 1
ATOM 2197 O O . LEU A 1 264 ? 17.684 -19.924 9.169 1.00 45.66 264 LEU A O 1
ATOM 2201 N N . LYS A 1 265 ? 18.009 -21.695 7.821 1.00 45.66 265 LYS A N 1
ATOM 2202 C CA . LYS A 1 265 ? 19.480 -21.576 7.785 1.00 45.66 265 LYS A CA 1
ATOM 2203 C C . LYS A 1 265 ? 19.920 -20.427 6.879 1.00 45.66 265 LYS A C 1
ATOM 2205 O O . LYS A 1 265 ? 20.849 -19.706 7.235 1.00 45.66 265 LYS A O 1
ATOM 2210 N N . GLU A 1 266 ? 19.206 -20.211 5.781 1.00 46.03 266 GLU A N 1
ATOM 2211 C CA . GLU A 1 266 ? 19.456 -19.133 4.819 1.00 46.03 266 GLU A CA 1
ATOM 2212 C C . GLU A 1 266 ? 19.241 -17.752 5.456 1.00 46.03 266 GLU A C 1
ATOM 2214 O O . GLU A 1 266 ? 20.142 -16.914 5.431 1.00 46.03 266 GLU A O 1
ATOM 2219 N N . ILE A 1 267 ? 18.120 -17.546 6.159 1.00 44.97 267 ILE A N 1
ATOM 2220 C CA . ILE A 1 267 ? 17.831 -16.290 6.881 1.00 44.97 267 ILE A CA 1
ATOM 2221 C C . ILE A 1 267 ? 18.945 -15.950 7.893 1.00 44.97 267 ILE A C 1
ATOM 2223 O O . ILE A 1 267 ? 19.367 -14.798 8.012 1.00 44.97 267 ILE A O 1
ATOM 2227 N N . LYS A 1 268 ? 19.453 -16.955 8.619 1.00 45.03 268 LYS A N 1
ATOM 2228 C CA . LYS A 1 268 ? 20.524 -16.773 9.615 1.00 45.03 268 LYS A CA 1
ATOM 2229 C C . LYS A 1 268 ? 21.873 -16.430 8.980 1.00 45.03 268 LYS A C 1
ATOM 2231 O O . LYS A 1 268 ? 22.628 -15.653 9.559 1.00 45.03 268 LYS A O 1
ATOM 2236 N N . PHE A 1 269 ? 22.173 -16.984 7.808 1.00 42.28 269 PHE A N 1
ATOM 2237 C CA . PHE A 1 269 ? 23.410 -16.705 7.082 1.00 42.28 269 PHE A CA 1
ATOM 2238 C C . PHE A 1 269 ? 23.457 -15.262 6.561 1.00 42.28 269 PHE A C 1
ATOM 2240 O O . PHE A 1 269 ? 24.467 -14.581 6.738 1.00 42.28 269 PHE A O 1
ATOM 2247 N N . PHE A 1 270 ? 22.345 -14.748 6.028 1.00 42.38 270 PHE A N 1
ATOM 2248 C CA . PHE A 1 270 ? 22.253 -13.337 5.637 1.00 42.38 270 PHE A CA 1
ATOM 2249 C C . PHE A 1 270 ? 22.401 -12.389 6.831 1.00 42.38 270 PHE A C 1
ATOM 2251 O O . PHE A 1 270 ? 23.136 -11.409 6.741 1.00 42.38 270 PHE A O 1
ATOM 2258 N N . ALA A 1 271 ? 21.778 -12.697 7.974 1.00 42.88 271 ALA A N 1
ATOM 2259 C CA . ALA A 1 271 ? 21.959 -11.905 9.193 1.00 42.88 271 ALA A CA 1
ATOM 2260 C C . ALA A 1 271 ? 23.431 -11.869 9.660 1.00 42.88 271 ALA A C 1
ATOM 2262 O O . ALA A 1 271 ? 23.900 -10.839 10.139 1.00 42.88 271 ALA A O 1
ATOM 2263 N N . TYR A 1 272 ? 24.168 -12.972 9.482 1.00 41.66 272 TYR A N 1
ATOM 2264 C CA . TYR A 1 272 ? 25.591 -13.067 9.810 1.00 41.66 272 TYR A CA 1
ATOM 2265 C C . TYR A 1 272 ? 26.478 -12.242 8.865 1.00 41.66 272 TYR A C 1
ATOM 2267 O O . TYR A 1 272 ? 27.287 -11.450 9.347 1.00 41.66 272 TYR A O 1
ATOM 2275 N N . LEU A 1 273 ? 26.303 -12.363 7.544 1.00 37.25 273 LEU A N 1
ATOM 2276 C CA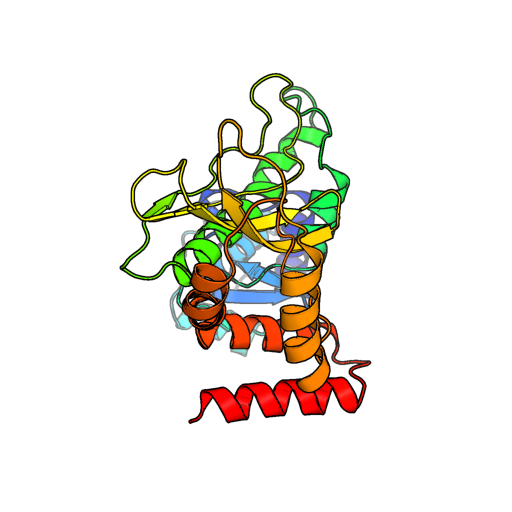 . LEU A 1 273 ? 27.090 -11.607 6.556 1.00 37.25 273 LEU A CA 1
ATOM 2277 C C . LEU A 1 273 ? 26.948 -10.088 6.703 1.00 37.25 273 LEU A C 1
ATOM 2279 O O . LEU A 1 273 ? 27.891 -9.361 6.421 1.00 37.25 273 LEU A O 1
ATOM 2283 N N . MET A 1 274 ? 25.790 -9.619 7.166 1.00 39.62 274 MET A N 1
ATOM 2284 C CA . MET A 1 274 ? 25.517 -8.192 7.366 1.00 39.62 274 MET A CA 1
ATOM 2285 C C . MET A 1 274 ? 25.998 -7.655 8.725 1.00 39.62 274 MET A C 1
ATOM 2287 O O . MET A 1 274 ? 25.907 -6.455 8.970 1.00 39.62 274 MET A O 1
ATOM 2291 N N . SER A 1 275 ? 26.458 -8.535 9.621 1.00 39.78 275 SER A N 1
ATOM 2292 C CA . SER A 1 275 ? 27.023 -8.172 10.931 1.00 39.78 275 SER A CA 1
ATOM 2293 C C . SER A 1 275 ? 28.549 -8.003 10.918 1.00 39.78 275 SER A C 1
ATOM 2295 O O . SER A 1 275 ? 29.126 -7.644 11.945 1.00 39.78 275 SER A O 1
ATOM 2297 N N . GLN A 1 276 ? 29.181 -8.295 9.777 1.00 34.62 276 GLN A N 1
ATOM 2298 C CA . GLN A 1 276 ? 30.605 -8.095 9.487 1.00 34.62 276 GLN A CA 1
ATOM 2299 C C . GLN A 1 276 ? 30.807 -6.765 8.756 1.00 34.62 276 GLN A C 1
ATOM 2301 O O . GLN A 1 276 ? 31.835 -6.109 9.026 1.00 34.62 276 GLN A O 1
#

Mean predicted aligned error: 12.15 Å

Secondary structure (DSSP, 8-state):
-GGGG--HHHHHHHHHHHHHH---GGGS--SEEEEETTEEEEHHHHHHHHHHHTT---------HHHHHIIIIIT--EEEE-TTS-PPPPHHHHHHHHHHTTPBP-TT-HHHHTHHHHHHHHHHHHHHHHHHT--TTSEEE-----B-TTT-BBPSEE--EEESSSTTSEEEEEEEETTTTEEEEEEEE--SS-----THHHHHHHHHHHHHTT-------PPS---HHHHHHHGGGS--HHHHHHHHHHHHHHTTTT--HHHHHHHHHHHHHTT-

Solvent-accessible surface area (backbone atoms only — not comparable to full-atom values): 15959 Å² total; per-residue (Å²): 114,94,68,72,81,67,48,73,66,28,46,54,53,15,52,55,47,38,72,70,46,32,42,53,75,88,46,50,68,35,44,41,27,36,46,56,97,92,39,79,38,38,39,70,49,41,49,54,40,16,33,47,69,72,72,45,82,88,78,87,82,71,98,45,68,72,59,52,48,39,42,37,76,71,69,66,37,54,73,49,80,27,96,89,16,56,72,81,90,51,68,66,60,39,54,51,42,31,75,45,34,61,37,75,61,45,88,87,40,73,87,43,60,38,48,61,24,51,44,38,46,54,44,50,38,43,36,51,56,42,50,73,61,49,51,93,83,39,49,76,44,71,46,86,68,61,52,37,91,89,73,40,18,29,39,46,54,45,60,24,39,33,20,53,90,50,97,50,45,54,33,38,26,43,32,44,30,18,81,78,61,39,72,34,41,32,59,48,63,66,75,86,83,78,83,78,49,80,59,62,61,63,52,47,53,54,48,46,61,32,54,80,54,70,58,91,71,79,53,74,63,79,64,74,58,76,67,74,70,62,57,67,69,49,57,75,58,77,58,55,69,68,60,51,51,50,53,54,46,51,53,52,66,77,33,78,87,70,72,48,75,67,60,57,51,38,58,52,50,55,58,51,67,73,73,112